Protein AF-A0A1N6GER0-F1 (afdb_monomer_lite)

Structure (mmCIF, N/CA/C/O backbone):
data_AF-A0A1N6GER0-F1
#
_entry.id   AF-A0A1N6GER0-F1
#
loop_
_atom_site.group_PDB
_atom_site.id
_atom_site.type_symbol
_atom_site.label_atom_id
_atom_site.label_alt_id
_atom_site.label_comp_id
_atom_site.label_asym_id
_atom_site.label_entity_id
_atom_site.label_seq_id
_atom_site.pdbx_PDB_ins_code
_atom_site.Cartn_x
_atom_site.Cartn_y
_atom_site.Cartn_z
_atom_site.occupancy
_atom_site.B_iso_or_equiv
_atom_site.auth_seq_id
_atom_site.auth_comp_id
_atom_site.auth_asym_id
_atom_site.auth_atom_id
_atom_site.pdbx_PDB_model_num
ATOM 1 N N . MET A 1 1 ? -43.554 -33.046 17.958 1.00 52.94 1 MET A N 1
ATOM 2 C CA . MET A 1 1 ? -42.338 -33.884 17.818 1.00 52.94 1 MET A CA 1
ATOM 3 C C . MET A 1 1 ? -41.349 -33.296 16.792 1.00 52.94 1 MET A C 1
ATOM 5 O O . MET A 1 1 ? -41.165 -33.899 15.748 1.00 52.94 1 MET A O 1
ATOM 9 N N . ARG A 1 2 ? -40.727 -32.123 17.027 1.00 55.50 2 ARG A N 1
ATOM 10 C CA . ARG A 1 2 ? -39.683 -31.540 16.134 1.00 55.50 2 ARG A CA 1
ATOM 11 C C . ARG A 1 2 ? -38.762 -30.543 16.873 1.00 55.50 2 ARG A C 1
ATOM 13 O O . ARG A 1 2 ? -38.693 -29.380 16.499 1.00 55.50 2 ARG A O 1
ATOM 20 N N . ARG A 1 3 ? -38.123 -30.946 17.981 1.00 54.16 3 ARG A N 1
ATOM 21 C CA . ARG A 1 3 ? -37.228 -30.055 18.767 1.00 54.16 3 ARG A CA 1
ATOM 22 C C . ARG A 1 3 ? -35.904 -30.691 19.234 1.00 54.16 3 ARG A C 1
ATOM 24 O O . ARG A 1 3 ? -35.213 -30.098 20.045 1.00 54.16 3 ARG A O 1
ATOM 31 N N . ALA A 1 4 ? -35.518 -31.857 18.713 1.00 55.19 4 ALA A N 1
ATOM 32 C CA . ALA A 1 4 ? -34.394 -32.633 19.259 1.00 55.19 4 ALA A CA 1
ATOM 33 C C . ALA A 1 4 ? -33.114 -32.679 18.391 1.00 55.19 4 ALA A C 1
ATOM 35 O O . ALA A 1 4 ? -32.229 -33.465 18.697 1.00 55.19 4 ALA A O 1
ATOM 36 N N . TRP A 1 5 ? -32.984 -31.881 17.320 1.00 51.31 5 TRP A N 1
ATOM 37 C CA . TRP A 1 5 ? -31.910 -32.089 16.324 1.00 51.31 5 TRP A CA 1
ATOM 38 C C . TRP A 1 5 ? -30.881 -30.959 16.160 1.00 51.31 5 TRP A C 1
ATOM 40 O O . TRP A 1 5 ? -30.015 -31.060 15.304 1.00 51.31 5 TRP A O 1
ATOM 50 N N . ILE A 1 6 ? -30.937 -29.888 16.961 1.00 54.12 6 ILE A N 1
ATOM 51 C CA . ILE A 1 6 ? -30.050 -28.716 16.769 1.00 54.12 6 ILE A CA 1
ATOM 52 C C . ILE A 1 6 ? -28.915 -28.648 17.812 1.00 54.12 6 ILE A C 1
ATOM 54 O O . ILE A 1 6 ? -27.926 -27.953 17.614 1.00 54.12 6 ILE A O 1
ATOM 58 N N . LEU A 1 7 ? -28.989 -29.419 18.902 1.00 53.81 7 LEU A N 1
ATOM 59 C CA . LEU A 1 7 ? -28.030 -29.316 20.013 1.00 53.81 7 LEU A CA 1
ATOM 60 C C . LEU A 1 7 ? -26.739 -30.139 19.846 1.00 53.81 7 LEU A C 1
ATOM 62 O O . LEU A 1 7 ? -25.803 -29.932 20.610 1.00 53.81 7 LEU A O 1
ATOM 66 N N . THR A 1 8 ? -26.630 -31.024 18.852 1.00 51.69 8 THR A N 1
ATOM 67 C CA . THR A 1 8 ? -25.435 -31.874 18.665 1.00 51.69 8 THR A CA 1
ATOM 68 C C . THR A 1 8 ? -24.390 -31.296 17.707 1.00 51.69 8 THR A C 1
ATOM 70 O O . THR A 1 8 ? -23.227 -31.681 17.784 1.00 51.69 8 THR A O 1
ATOM 73 N N . SER A 1 9 ? -24.739 -30.326 16.857 1.00 53.12 9 SER A N 1
ATOM 74 C CA . SER A 1 9 ? -23.787 -29.734 15.897 1.00 53.12 9 SER A CA 1
ATOM 75 C C . SER A 1 9 ? -22.961 -28.570 16.462 1.00 53.12 9 SER A C 1
ATOM 77 O O . SER A 1 9 ? -21.981 -28.168 15.843 1.00 53.12 9 SER A O 1
ATOM 79 N N . GLY A 1 10 ? -23.320 -28.034 17.634 1.00 48.16 10 GLY A N 1
ATOM 80 C CA . GLY A 1 10 ? -22.651 -26.869 18.231 1.00 48.16 10 GLY A CA 1
ATOM 81 C C . GLY A 1 10 ? -21.378 -27.175 19.029 1.00 48.16 10 GLY A C 1
ATOM 82 O O . GLY A 1 10 ? -20.551 -26.287 19.201 1.00 48.16 10 GLY A O 1
ATOM 83 N N . LEU A 1 11 ? -21.181 -28.412 19.501 1.00 50.59 11 LEU A N 1
ATOM 84 C CA . LEU A 1 11 ? -20.061 -28.733 20.402 1.00 50.59 11 LEU A CA 1
ATOM 85 C C . LEU A 1 11 ? -18.813 -29.288 19.688 1.00 50.59 11 LEU A C 1
ATOM 87 O O . LEU A 1 11 ? -17.747 -29.363 20.288 1.00 50.59 11 LEU A O 1
ATOM 91 N N . VAL A 1 12 ? -18.918 -29.663 18.408 1.00 53.91 12 VAL A N 1
ATOM 92 C CA . VAL A 1 12 ? -17.799 -30.266 17.653 1.00 53.91 12 VAL A CA 1
ATOM 93 C C . VAL A 1 12 ? -16.906 -29.210 16.986 1.00 53.91 12 VAL A C 1
ATOM 95 O O . VAL A 1 12 ? -15.750 -29.484 16.682 1.00 53.91 12 VAL A O 1
ATOM 98 N N . LEU A 1 13 ? -17.378 -27.970 16.823 1.00 49.16 13 LEU A N 1
ATOM 99 C CA . LEU A 1 13 ? -16.606 -26.923 16.141 1.00 49.16 13 LEU A CA 1
ATOM 100 C C . LEU A 1 13 ? -15.672 -26.124 17.076 1.00 49.16 13 LEU A C 1
ATOM 102 O O . LEU A 1 13 ? -14.788 -25.418 16.601 1.00 49.16 13 LEU A O 1
ATOM 106 N N . CYS A 1 14 ? -15.813 -26.258 18.401 1.00 48.25 14 CYS A N 1
ATOM 107 C CA . CYS A 1 14 ? -15.024 -25.491 19.377 1.00 48.25 14 CYS A CA 1
ATOM 108 C C . CYS A 1 14 ? -13.684 -26.124 19.803 1.00 48.25 14 CYS A C 1
ATOM 110 O O . CYS A 1 14 ? -12.950 -25.483 20.549 1.00 48.25 14 CYS A O 1
ATOM 112 N N . LEU A 1 15 ? -13.318 -27.328 19.344 1.00 52.28 15 LEU A N 1
ATOM 113 C CA . LEU A 1 15 ? -12.089 -28.014 19.797 1.00 52.28 15 LEU A CA 1
ATOM 114 C C . LEU A 1 15 ? -10.963 -28.115 18.750 1.00 52.28 15 LEU A C 1
ATOM 116 O O . LEU A 1 15 ? -9.912 -28.671 19.049 1.00 52.28 15 LEU A O 1
ATOM 120 N N . ALA A 1 16 ? -11.122 -27.538 17.554 1.00 53.84 16 ALA A N 1
ATOM 121 C CA . ALA A 1 16 ? -10.162 -27.688 16.449 1.00 53.84 16 ALA A CA 1
ATOM 122 C C . ALA A 1 16 ? -9.166 -26.518 16.253 1.00 53.84 16 ALA A C 1
ATOM 124 O O . ALA A 1 16 ? -8.506 -26.459 15.220 1.00 53.84 16 ALA A O 1
ATOM 125 N N . LEU A 1 17 ? -9.034 -25.576 17.199 1.00 54.06 17 LEU A N 1
ATOM 126 C CA . LEU A 1 17 ? -8.144 -24.403 17.039 1.00 54.06 17 LEU A CA 1
ATOM 127 C C . LEU A 1 17 ? -7.128 -24.193 18.174 1.00 54.06 17 LEU A C 1
ATOM 129 O O . LEU A 1 17 ? -6.480 -23.152 18.234 1.00 54.06 17 LEU A O 1
ATOM 133 N N . ALA A 1 18 ? -6.943 -25.174 19.058 1.00 54.44 18 ALA A N 1
ATOM 134 C CA . ALA A 1 18 ? -6.030 -25.059 20.194 1.00 54.44 18 ALA A CA 1
ATOM 135 C C . ALA A 1 18 ? -4.877 -26.071 20.129 1.00 54.44 18 ALA A C 1
ATOM 137 O O . ALA A 1 18 ? -4.760 -26.895 21.028 1.00 54.44 18 ALA A O 1
ATOM 138 N N . SER A 1 19 ? -4.042 -26.050 19.078 1.00 55.56 19 SER A N 1
ATOM 139 C CA . SER A 1 19 ? -2.646 -26.553 19.135 1.00 55.56 19 SER A CA 1
ATOM 140 C C . SER A 1 19 ? -1.900 -26.442 17.793 1.00 55.56 19 SER A C 1
ATOM 142 O O . SER A 1 19 ? -1.661 -27.427 17.110 1.00 55.56 19 SER A O 1
ATOM 144 N N . CYS A 1 20 ? -1.430 -25.238 17.453 1.00 54.28 20 CYS A N 1
ATOM 145 C CA . CYS A 1 20 ? -0.251 -25.076 16.591 1.00 54.28 20 CYS A CA 1
ATOM 146 C C . CYS A 1 20 ? 0.837 -24.341 17.385 1.00 54.28 20 CYS A C 1
ATOM 148 O O . CYS A 1 20 ? 1.115 -23.164 17.167 1.00 54.28 20 CYS A O 1
ATOM 150 N N . VAL A 1 21 ? 1.420 -25.048 18.357 1.00 55.06 21 VAL A N 1
ATOM 151 C CA . VAL A 1 21 ? 2.721 -24.704 18.943 1.00 55.06 21 VAL A CA 1
ATOM 152 C C . VAL A 1 21 ? 3.793 -25.141 17.945 1.00 55.06 21 VAL A C 1
ATOM 154 O O . VAL A 1 21 ? 3.896 -26.320 17.622 1.00 55.06 21 VAL A O 1
ATOM 157 N N . MET A 1 22 ? 4.570 -24.179 17.446 1.00 56.69 22 MET A N 1
ATOM 158 C CA . MET A 1 22 ? 5.784 -24.395 16.652 1.00 56.69 22 MET A CA 1
ATOM 159 C C . MET A 1 22 ? 6.900 -24.964 17.547 1.00 56.69 22 MET A C 1
ATOM 161 O O . MET A 1 22 ? 7.309 -24.268 18.482 1.00 56.69 22 MET A O 1
ATOM 165 N N . PRO A 1 23 ? 7.457 -26.161 17.283 1.00 52.59 23 PRO A N 1
ATOM 166 C CA . PRO A 1 23 ? 8.695 -26.582 17.913 1.00 52.59 23 PRO A CA 1
ATOM 167 C C . PRO A 1 23 ? 9.890 -26.050 17.122 1.00 52.59 23 PRO A C 1
ATOM 169 O O . PRO A 1 23 ? 10.126 -26.394 15.963 1.00 52.59 23 PRO A O 1
ATOM 172 N N . GLY A 1 24 ? 10.645 -25.191 17.802 1.00 46.12 24 GLY A N 1
ATOM 173 C CA . GLY A 1 24 ? 11.962 -24.750 17.393 1.00 46.12 24 GLY A CA 1
ATOM 174 C C . GLY A 1 24 ? 12.969 -25.897 17.342 1.00 46.12 24 GLY A C 1
ATOM 175 O O . GLY A 1 24 ? 12.968 -26.827 18.146 1.00 46.12 24 GLY A O 1
ATOM 176 N N . ASN A 1 25 ? 13.866 -25.758 16.377 1.00 58.59 25 ASN A N 1
ATOM 177 C CA . ASN A 1 25 ? 15.064 -26.544 16.173 1.00 58.59 25 ASN A CA 1
ATOM 178 C C . ASN A 1 25 ? 16.022 -26.394 17.374 1.00 58.59 25 ASN A C 1
ATOM 180 O O . ASN A 1 25 ? 16.585 -25.318 17.585 1.00 58.59 25 ASN A O 1
ATOM 184 N N . LYS A 1 26 ? 16.233 -27.463 18.150 1.00 43.78 26 LYS A N 1
ATOM 185 C CA . LYS A 1 26 ? 17.410 -27.611 19.020 1.00 43.78 26 LYS A CA 1
ATOM 186 C C . LYS A 1 26 ? 17.918 -29.047 18.982 1.00 43.78 26 LYS A C 1
ATOM 188 O O . LYS A 1 26 ? 17.415 -29.930 19.667 1.00 43.78 26 LYS A O 1
ATOM 193 N N . ALA A 1 27 ? 18.978 -29.249 18.212 1.00 47.72 27 ALA A N 1
ATOM 194 C CA . ALA A 1 27 ? 19.880 -30.369 18.397 1.00 47.72 27 ALA A CA 1
ATOM 195 C C . ALA A 1 27 ? 20.785 -30.100 19.612 1.00 47.72 27 ALA A C 1
ATOM 197 O O . ALA A 1 27 ? 21.522 -29.114 19.603 1.00 47.72 27 ALA A O 1
ATOM 198 N N . ARG A 1 28 ? 20.751 -30.973 20.630 1.00 42.16 28 ARG A N 1
ATOM 199 C CA . ARG A 1 28 ? 21.906 -31.726 21.185 1.00 42.16 28 ARG A CA 1
ATOM 200 C C . ARG A 1 28 ? 21.600 -32.347 22.563 1.00 42.16 28 ARG A C 1
ATOM 202 O O . ARG A 1 28 ? 20.666 -31.913 23.229 1.00 42.16 28 ARG A O 1
ATOM 209 N N . PRO A 1 29 ? 22.339 -33.413 22.933 1.00 55.75 29 PRO A N 1
ATOM 210 C CA . PRO A 1 29 ? 21.830 -34.517 23.736 1.00 55.75 29 PRO A CA 1
ATOM 211 C C . PRO A 1 29 ? 22.250 -34.436 25.204 1.00 55.75 29 PRO A C 1
ATOM 213 O O . PRO A 1 29 ? 23.225 -33.770 25.545 1.00 55.75 29 PRO A O 1
ATOM 216 N N . GLY A 1 30 ? 21.593 -35.253 26.025 1.00 44.78 30 GLY A N 1
ATOM 217 C CA . GLY A 1 30 ? 22.224 -35.832 27.205 1.00 44.78 30 GLY A CA 1
ATOM 218 C C . GLY A 1 30 ? 21.377 -35.754 28.459 1.00 44.78 30 GLY A C 1
ATOM 219 O O . GLY A 1 30 ? 21.430 -34.764 29.176 1.00 44.78 30 GLY A O 1
ATOM 220 N N . SER A 1 31 ? 20.640 -36.824 28.740 1.00 40.81 31 SER A N 1
ATOM 221 C CA . SER A 1 31 ? 20.523 -37.461 30.062 1.00 40.81 31 SER A CA 1
ATOM 222 C C . SER A 1 31 ? 19.492 -38.572 29.925 1.00 40.81 31 SER A C 1
ATOM 224 O O . SER A 1 31 ? 18.362 -38.345 29.504 1.00 40.81 31 SER A O 1
ATOM 226 N N . GLY A 1 32 ? 19.941 -39.803 30.154 1.00 53.34 32 GLY A N 1
ATOM 227 C CA . GLY A 1 32 ? 19.074 -40.964 30.121 1.00 53.34 32 GLY A CA 1
ATOM 228 C C . GLY A 1 32 ? 18.099 -40.934 31.285 1.00 53.34 32 GLY A C 1
ATOM 229 O O . GLY A 1 32 ? 18.483 -40.604 32.399 1.00 53.34 32 GLY A O 1
ATOM 230 N N . GLU A 1 33 ? 16.872 -41.358 31.021 1.00 41.91 33 GLU A N 1
ATOM 231 C CA . GLU A 1 33 ? 16.061 -42.005 32.035 1.00 41.91 33 GLU A CA 1
ATOM 232 C C . GLU A 1 33 ? 15.166 -43.025 31.336 1.00 41.91 33 GLU A C 1
ATOM 234 O O . GLU A 1 33 ? 14.343 -42.719 30.474 1.00 41.91 33 GLU A O 1
ATOM 239 N N . THR A 1 34 ? 15.435 -44.286 31.640 1.00 53.66 34 THR A N 1
ATOM 240 C CA . THR A 1 34 ? 14.610 -45.429 31.287 1.00 53.66 34 THR A CA 1
ATOM 241 C C . THR A 1 34 ? 13.362 -45.410 32.151 1.00 53.66 34 THR A C 1
ATOM 243 O O . THR A 1 34 ? 13.516 -45.562 33.356 1.00 53.66 34 THR A O 1
ATOM 246 N N . VAL A 1 35 ? 12.161 -45.360 31.572 1.00 43.62 35 VAL A N 1
ATOM 247 C CA . VAL A 1 35 ? 11.055 -46.209 32.042 1.00 43.62 35 VAL A CA 1
ATOM 248 C C . VAL A 1 35 ? 9.871 -46.257 31.076 1.00 43.62 35 VAL A C 1
ATOM 250 O O . VAL A 1 35 ? 9.370 -45.244 30.608 1.00 43.62 35 VAL A O 1
ATOM 253 N N . ALA A 1 36 ? 9.404 -47.496 30.930 1.00 41.03 36 ALA A N 1
ATOM 254 C CA . ALA A 1 36 ? 8.014 -47.913 30.813 1.00 41.03 36 ALA A CA 1
ATOM 255 C C . ALA A 1 36 ? 7.265 -47.630 29.502 1.00 41.03 36 ALA A C 1
ATOM 257 O O . ALA A 1 36 ? 6.630 -46.603 29.286 1.00 41.03 36 ALA A O 1
ATOM 258 N N . ALA A 1 37 ? 7.274 -48.688 28.690 1.00 51.03 37 ALA A N 1
ATOM 259 C CA . ALA A 1 37 ? 6.164 -49.163 27.882 1.00 51.03 37 ALA A CA 1
ATOM 260 C C . ALA A 1 37 ? 4.775 -48.717 28.379 1.00 51.03 37 ALA A C 1
ATOM 262 O O . ALA A 1 37 ? 4.391 -48.982 29.518 1.00 51.03 37 ALA A O 1
ATOM 263 N N . ALA A 1 38 ? 4.001 -48.139 27.465 1.00 46.50 38 ALA A N 1
ATOM 264 C CA . ALA A 1 38 ? 2.549 -48.133 27.525 1.00 46.50 38 ALA A CA 1
ATOM 265 C C . ALA A 1 38 ? 2.022 -48.497 26.136 1.00 46.50 38 ALA A C 1
ATOM 267 O O . ALA A 1 38 ? 2.528 -48.041 25.109 1.00 46.50 38 ALA A O 1
ATOM 268 N N . GLU A 1 39 ? 1.074 -49.418 26.146 1.00 44.59 39 GLU A N 1
ATOM 269 C CA . GLU A 1 39 ? 0.672 -50.260 25.036 1.00 44.59 39 GLU A CA 1
ATOM 270 C C . GLU A 1 39 ? -0.138 -49.513 23.970 1.00 44.59 39 GLU A C 1
ATOM 272 O O . GLU A 1 39 ? -0.879 -48.570 24.247 1.00 44.59 39 GLU A O 1
ATOM 277 N N . ALA A 1 40 ? 0.011 -49.966 22.726 1.00 48.62 40 ALA A N 1
ATOM 278 C CA . ALA A 1 40 ? -0.709 -49.454 21.574 1.00 48.62 40 ALA A CA 1
ATOM 279 C C . ALA A 1 40 ? -2.188 -49.869 21.629 1.00 48.62 40 ALA A C 1
ATOM 281 O O . ALA A 1 40 ? -2.521 -51.050 21.538 1.00 48.62 40 ALA A O 1
ATOM 282 N N . GLY A 1 41 ? -3.076 -48.879 21.737 1.00 45.53 41 GLY A N 1
ATOM 283 C CA . GLY A 1 41 ? -4.515 -49.057 21.571 1.00 45.53 41 GLY A CA 1
ATOM 284 C C . GLY A 1 41 ? -4.911 -49.222 20.091 1.00 45.53 41 GLY A C 1
ATOM 285 O O . GLY A 1 41 ? -4.310 -48.590 19.217 1.00 45.53 41 GLY A O 1
ATOM 286 N N . PRO A 1 42 ? -5.920 -50.054 19.781 1.00 56.97 42 PRO A N 1
ATOM 287 C CA . PRO A 1 42 ? -6.350 -50.343 18.419 1.00 56.97 42 PRO A CA 1
ATOM 288 C C . PRO A 1 42 ? -7.291 -49.245 17.910 1.00 56.97 42 PRO A C 1
ATOM 290 O O . PRO A 1 42 ? -8.391 -49.077 18.430 1.00 56.97 42 PRO A O 1
ATOM 293 N N . GLY A 1 43 ? -6.887 -48.509 16.872 1.00 58.97 43 GLY A N 1
ATOM 294 C CA . GLY A 1 43 ? -7.817 -47.585 16.216 1.00 58.97 43 GLY A CA 1
ATOM 295 C C . GLY A 1 43 ? -7.241 -46.454 15.377 1.00 58.97 43 GLY A C 1
ATOM 296 O O . GLY A 1 43 ? -8.023 -45.629 14.927 1.00 58.97 43 GLY A O 1
ATOM 297 N N . ASP A 1 44 ? -5.931 -46.386 15.141 1.00 46.22 44 ASP A N 1
ATOM 298 C CA . ASP A 1 44 ? -5.362 -45.310 14.325 1.00 46.22 44 ASP A CA 1
ATOM 299 C C . ASP A 1 44 ? -5.611 -45.552 12.819 1.00 46.22 44 ASP A C 1
ATOM 301 O O . ASP A 1 44 ? -5.075 -46.521 12.257 1.00 46.22 44 ASP A O 1
ATOM 305 N N . PRO A 1 45 ? -6.394 -44.706 12.117 1.00 54.81 45 PRO A N 1
ATOM 306 C CA . PRO A 1 45 ? -6.470 -44.741 10.667 1.00 54.81 45 PRO A CA 1
ATOM 307 C C . PRO A 1 45 ? -5.166 -44.167 10.111 1.00 54.81 45 PRO A C 1
ATOM 309 O O . PRO A 1 45 ? -5.076 -42.984 9.782 1.00 54.81 45 PRO A O 1
ATOM 312 N N . ARG A 1 46 ? -4.133 -45.011 9.986 1.00 53.53 46 ARG A N 1
ATOM 313 C CA . ARG A 1 46 ? -2.922 -44.643 9.243 1.00 53.53 46 ARG A CA 1
ATOM 314 C C . ARG A 1 46 ? -3.338 -44.126 7.859 1.00 53.53 46 ARG A C 1
ATOM 316 O O . ARG A 1 46 ? -3.979 -44.876 7.113 1.00 53.53 46 ARG A O 1
ATOM 323 N N . PRO A 1 47 ? -2.973 -42.892 7.472 1.00 56.41 47 PRO A N 1
ATOM 324 C CA . PRO A 1 47 ? -3.171 -42.443 6.107 1.00 56.41 47 PRO A CA 1
ATOM 325 C C . PRO A 1 47 ? -2.378 -43.367 5.180 1.00 56.41 47 PRO A C 1
ATOM 327 O O . PRO A 1 47 ? -1.178 -43.584 5.365 1.00 56.41 47 PRO A O 1
ATOM 330 N N . LYS A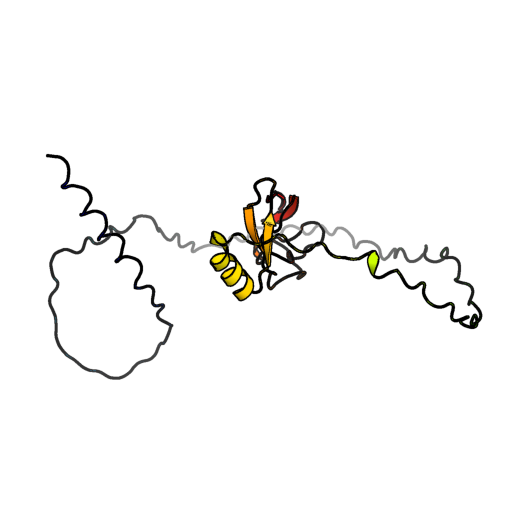 1 48 ? -3.068 -43.954 4.196 1.00 52.22 48 LYS A N 1
ATOM 331 C CA . LYS A 1 48 ? -2.430 -44.722 3.125 1.00 52.22 48 LYS A CA 1
ATOM 332 C C . LYS A 1 48 ? -1.373 -43.834 2.472 1.00 52.22 48 LYS A C 1
ATOM 334 O O . LYS A 1 48 ? -1.687 -42.738 2.010 1.00 52.22 48 LYS A O 1
ATOM 339 N N . ALA A 1 49 ? -0.133 -44.316 2.447 1.00 48.22 49 ALA A N 1
ATOM 340 C CA . ALA A 1 49 ? 0.950 -43.691 1.709 1.00 48.22 49 ALA A CA 1
ATOM 341 C C . ALA A 1 49 ? 0.505 -43.462 0.256 1.00 48.22 49 ALA A C 1
ATOM 343 O O . ALA A 1 49 ? 0.026 -44.384 -0.406 1.00 48.22 49 ALA A O 1
ATOM 344 N N . ARG A 1 50 ? 0.634 -42.221 -0.224 1.00 46.59 50 ARG A N 1
ATOM 345 C CA . ARG A 1 50 ? 0.476 -41.896 -1.643 1.00 46.59 50 ARG A CA 1
ATOM 346 C C . ARG A 1 50 ? 1.580 -42.617 -2.433 1.00 46.59 50 ARG A C 1
ATOM 348 O O . ARG A 1 50 ? 2.750 -42.390 -2.129 1.00 46.59 50 ARG A O 1
ATOM 355 N N . PRO A 1 51 ? 1.248 -43.438 -3.442 1.00 47.56 51 PRO A N 1
ATOM 356 C CA . PRO A 1 51 ? 2.220 -43.874 -4.432 1.00 47.56 51 PRO A CA 1
ATOM 357 C C . PRO A 1 51 ? 2.460 -42.725 -5.421 1.00 47.56 51 PRO A C 1
ATOM 359 O O . PRO A 1 51 ? 1.498 -42.125 -5.900 1.00 47.56 51 PRO A O 1
ATOM 362 N N . GLY A 1 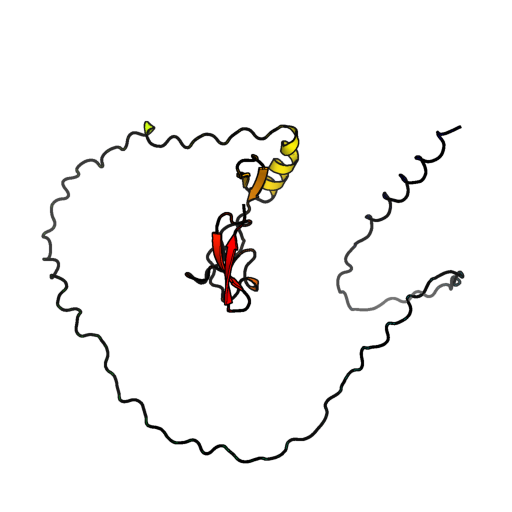52 ? 3.726 -42.404 -5.708 1.00 49.44 52 GLY A N 1
ATOM 363 C CA . GLY A 1 52 ? 4.069 -41.490 -6.808 1.00 49.44 52 GLY A CA 1
ATOM 364 C C . GLY A 1 52 ? 5.125 -40.412 -6.546 1.00 49.44 52 GLY A C 1
ATOM 365 O O . GLY A 1 52 ? 5.068 -39.370 -7.187 1.00 49.44 52 GLY A O 1
ATOM 366 N N . SER A 1 53 ? 6.095 -40.631 -5.654 1.00 47.91 53 SER A N 1
ATOM 367 C CA . SER A 1 53 ? 7.388 -39.930 -5.741 1.00 47.91 53 SER A CA 1
ATOM 368 C C . SER A 1 53 ? 8.457 -40.933 -6.143 1.00 47.91 53 SER A C 1
ATOM 370 O O . SER A 1 53 ? 9.243 -41.397 -5.322 1.00 47.91 53 SER A O 1
ATOM 372 N N . GLU A 1 54 ? 8.453 -41.293 -7.423 1.00 44.56 54 GLU A N 1
ATOM 373 C CA . GLU A 1 54 ? 9.628 -41.893 -8.037 1.00 44.56 54 GLU A CA 1
ATOM 374 C C . GLU A 1 54 ? 10.652 -40.785 -8.267 1.00 44.56 54 GLU A C 1
ATOM 376 O O . GLU A 1 54 ? 10.490 -39.880 -9.084 1.00 44.56 54 GLU A O 1
ATOM 381 N N . ALA A 1 55 ? 11.698 -40.861 -7.453 1.00 47.12 55 ALA A N 1
ATOM 382 C CA . ALA A 1 55 ? 12.967 -40.221 -7.686 1.00 47.12 55 ALA A CA 1
ATOM 383 C C . ALA A 1 55 ? 13.554 -40.753 -9.000 1.00 47.12 55 ALA A C 1
ATOM 385 O O . ALA A 1 55 ? 13.955 -41.912 -9.081 1.00 47.12 55 ALA A O 1
ATOM 386 N N . ALA A 1 56 ? 13.650 -39.900 -10.016 1.00 44.25 56 ALA A N 1
ATOM 387 C CA . ALA A 1 56 ? 14.550 -40.142 -11.132 1.00 44.25 56 ALA A CA 1
ATOM 388 C C . ALA A 1 56 ? 15.926 -39.579 -10.760 1.00 44.25 56 ALA A C 1
ATOM 390 O O . ALA A 1 56 ? 16.220 -38.397 -10.938 1.00 44.25 56 ALA A O 1
ATOM 391 N N . ALA A 1 57 ? 16.764 -40.455 -10.207 1.00 47.66 57 ALA A N 1
ATOM 392 C CA . ALA A 1 57 ? 18.204 -40.288 -10.236 1.00 47.66 57 ALA A CA 1
ATOM 393 C C . ALA A 1 57 ? 18.658 -40.293 -11.705 1.00 47.66 57 ALA A C 1
ATOM 395 O O . ALA A 1 57 ? 18.547 -41.303 -12.394 1.00 47.66 57 ALA A O 1
ATOM 396 N N . SER A 1 58 ? 19.156 -39.156 -12.184 1.00 43.19 58 SER A N 1
ATOM 397 C CA . SER A 1 58 ? 19.838 -39.040 -13.473 1.00 43.19 58 SER A CA 1
ATOM 398 C C . SER A 1 58 ? 21.343 -38.999 -13.224 1.00 43.19 58 SER A C 1
ATOM 400 O O . SER A 1 58 ? 21.961 -37.935 -13.167 1.00 43.19 58 SER A O 1
ATOM 402 N N . THR A 1 59 ? 21.932 -40.176 -13.053 1.00 48.94 59 THR A N 1
ATOM 403 C CA . THR A 1 59 ? 23.362 -40.415 -13.246 1.00 48.94 59 THR A CA 1
ATOM 404 C C . THR A 1 59 ? 23.617 -40.671 -14.728 1.00 48.94 59 THR A C 1
ATOM 406 O O . THR A 1 59 ? 23.042 -41.593 -15.297 1.00 48.94 59 THR A O 1
ATOM 409 N N . GLY A 1 60 ? 24.559 -39.934 -15.318 1.00 44.88 60 GLY A N 1
ATOM 410 C CA . GLY A 1 60 ? 25.369 -40.470 -16.410 1.00 44.88 60 GLY A CA 1
ATOM 411 C C . GLY A 1 60 ? 25.482 -39.630 -17.681 1.00 44.88 60 GLY A C 1
ATOM 412 O O . GLY A 1 60 ? 24.501 -39.344 -18.352 1.00 44.88 60 GLY A O 1
ATOM 413 N N . ALA A 1 61 ? 26.750 -39.428 -18.046 1.00 42.16 61 ALA A N 1
ATOM 414 C CA . ALA A 1 61 ? 27.281 -39.355 -19.405 1.00 42.16 61 ALA A CA 1
ATOM 415 C C . ALA A 1 61 ? 27.252 -38.002 -20.134 1.00 42.16 61 ALA A C 1
ATOM 417 O O . ALA A 1 61 ? 26.330 -37.645 -20.857 1.00 42.16 61 ALA A O 1
ATOM 418 N N . THR A 1 62 ? 28.401 -37.334 -20.038 1.00 46.44 62 THR A N 1
ATOM 419 C CA . THR A 1 62 ? 29.003 -36.469 -21.054 1.00 46.44 62 THR A CA 1
ATOM 420 C C . THR A 1 62 ? 29.158 -37.202 -22.397 1.00 46.44 62 THR A C 1
ATOM 422 O O . THR A 1 62 ? 29.867 -38.210 -22.446 1.00 46.44 62 THR A O 1
ATOM 425 N N . PRO A 1 63 ? 28.640 -36.660 -23.511 1.00 56.06 63 PRO A N 1
ATOM 426 C CA . PRO A 1 63 ? 29.260 -36.836 -24.814 1.00 56.06 63 PRO A CA 1
ATOM 427 C C . PRO A 1 63 ? 30.052 -35.579 -25.187 1.00 56.06 63 PRO A C 1
ATOM 429 O O . PRO A 1 63 ? 29.529 -34.468 -25.257 1.00 56.06 63 PRO A O 1
ATOM 432 N N . ALA A 1 64 ? 31.342 -35.777 -25.451 1.00 53.34 64 ALA A N 1
ATOM 433 C CA . ALA A 1 64 ? 32.160 -34.832 -26.190 1.00 53.34 64 ALA A CA 1
ATOM 434 C C . ALA A 1 64 ? 31.541 -34.634 -27.586 1.00 53.34 64 ALA A C 1
ATOM 436 O O . ALA A 1 64 ? 31.511 -35.558 -28.398 1.00 53.34 64 ALA A O 1
ATOM 437 N N . GLY A 1 65 ? 31.031 -33.433 -27.854 1.00 46.09 65 GLY A N 1
ATOM 438 C CA . GLY A 1 65 ? 30.388 -33.080 -29.115 1.00 46.09 65 GLY A CA 1
ATOM 439 C C . GLY A 1 65 ? 30.703 -31.639 -29.495 1.00 46.09 65 GLY A C 1
ATOM 440 O O . GLY A 1 65 ? 30.135 -30.720 -28.927 1.00 46.09 65 GLY A O 1
ATOM 441 N N . LYS A 1 66 ? 31.650 -31.496 -30.429 1.00 45.88 66 LYS A N 1
ATOM 442 C CA . LYS A 1 66 ? 31.978 -30.341 -31.286 1.00 45.88 66 LYS A CA 1
ATOM 443 C C . LYS A 1 66 ? 31.624 -28.938 -30.767 1.00 45.88 66 LYS A C 1
ATOM 445 O O . LYS A 1 66 ? 30.477 -28.507 -30.789 1.00 45.88 66 LYS A O 1
ATOM 450 N N . ALA A 1 67 ? 32.687 -28.194 -30.463 1.00 50.25 67 ALA A N 1
ATOM 451 C CA . ALA A 1 67 ? 32.685 -26.746 -30.331 1.00 50.25 67 ALA A CA 1
ATOM 452 C C . ALA A 1 67 ? 31.911 -26.071 -31.483 1.00 50.25 67 ALA A C 1
ATOM 454 O O . ALA A 1 67 ? 32.220 -26.346 -32.649 1.00 50.25 67 ALA A O 1
ATOM 455 N N . PRO A 1 68 ? 30.962 -25.162 -31.202 1.00 54.09 68 PRO A N 1
ATOM 456 C CA . PRO A 1 68 ? 30.574 -24.178 -32.191 1.00 54.09 68 PRO A CA 1
ATOM 457 C C . PRO A 1 68 ? 31.779 -23.265 -32.419 1.00 54.09 68 PRO A C 1
ATOM 459 O O . PRO A 1 68 ? 32.262 -22.587 -31.510 1.00 54.09 68 PRO A O 1
ATOM 462 N N . THR A 1 69 ? 32.294 -23.302 -33.645 1.00 50.03 69 THR A N 1
ATOM 463 C CA . THR A 1 69 ? 33.183 -22.291 -34.206 1.00 50.03 69 THR A CA 1
ATOM 464 C C . THR A 1 69 ? 32.596 -20.922 -33.890 1.00 50.03 69 THR A C 1
ATOM 466 O O . THR A 1 69 ? 31.542 -20.556 -34.406 1.00 50.03 69 THR A O 1
ATOM 469 N N . GLN A 1 70 ? 33.265 -20.187 -33.004 1.00 53.22 70 GLN A N 1
ATOM 470 C CA . GLN A 1 70 ? 32.985 -18.781 -32.778 1.00 53.22 70 GLN A CA 1
ATOM 471 C C . GLN A 1 70 ? 33.282 -18.070 -34.097 1.00 53.22 70 GLN A C 1
ATOM 473 O O . GLN A 1 70 ? 34.438 -17.948 -34.503 1.00 53.22 70 GLN A O 1
ATOM 478 N N . ALA A 1 71 ? 32.226 -17.673 -34.802 1.00 50.41 71 ALA A N 1
ATOM 479 C CA . ALA A 1 71 ? 32.341 -16.688 -35.854 1.00 50.41 71 ALA A CA 1
ATOM 480 C C . ALA A 1 71 ? 32.829 -15.403 -35.183 1.00 50.41 71 ALA A C 1
ATOM 482 O O . ALA A 1 71 ? 32.095 -14.756 -34.436 1.00 50.41 71 ALA A O 1
ATOM 483 N N . ALA A 1 72 ? 34.103 -15.099 -35.408 1.00 57.19 72 ALA A N 1
ATOM 484 C CA . ALA A 1 72 ? 34.678 -13.792 -35.184 1.00 57.19 72 ALA A CA 1
ATOM 485 C C . ALA A 1 72 ? 33.905 -12.790 -36.051 1.00 57.19 72 ALA A C 1
ATOM 487 O O . ALA A 1 72 ? 34.170 -12.646 -37.241 1.00 57.19 72 ALA A O 1
ATOM 488 N N . LEU A 1 73 ? 32.909 -12.152 -35.447 1.00 52.00 73 LEU A N 1
ATOM 489 C CA . LEU A 1 73 ? 32.285 -10.938 -35.941 1.00 52.00 73 LEU A CA 1
ATOM 490 C C . LEU A 1 73 ? 32.806 -9.815 -35.052 1.00 52.00 73 LEU A C 1
ATOM 492 O O . LEU A 1 73 ? 32.399 -9.672 -33.905 1.00 52.00 73 LEU A O 1
ATOM 496 N N . GLU A 1 74 ? 33.829 -9.173 -35.606 1.00 57.47 74 GLU A N 1
ATOM 497 C CA . GLU A 1 74 ? 34.187 -7.757 -35.535 1.00 57.47 74 GLU A CA 1
ATOM 498 C C . GLU A 1 74 ? 34.030 -7.020 -34.187 1.00 57.47 74 GLU A C 1
ATOM 500 O O . GLU A 1 74 ? 32.938 -6.952 -33.623 1.00 57.47 74 GLU A O 1
ATOM 505 N N . PRO A 1 75 ? 35.097 -6.363 -33.684 1.00 64.56 75 PRO A N 1
ATOM 506 C CA . PRO A 1 75 ? 34.933 -5.397 -32.605 1.00 64.56 75 PRO A CA 1
ATOM 507 C C . PRO A 1 75 ? 33.981 -4.286 -33.083 1.00 64.56 75 PRO A C 1
ATOM 509 O O . PRO A 1 75 ? 34.228 -3.719 -34.153 1.00 64.56 75 PRO A O 1
ATOM 512 N N . PRO A 1 76 ? 32.914 -3.932 -32.337 1.00 61.66 76 PRO A N 1
ATOM 513 C CA . PRO A 1 76 ? 32.191 -2.712 -32.640 1.00 61.66 76 PRO A CA 1
ATOM 514 C C . PRO A 1 76 ? 33.184 -1.558 -32.533 1.00 61.66 76 PRO A C 1
ATOM 516 O O . PRO A 1 76 ? 33.918 -1.425 -31.550 1.00 61.66 76 PRO A O 1
ATOM 519 N N . ALA A 1 77 ? 33.235 -0.780 -33.609 1.00 51.53 77 ALA A N 1
ATOM 520 C CA . ALA A 1 77 ? 34.044 0.410 -33.729 1.00 51.53 77 ALA A CA 1
ATOM 521 C C . ALA A 1 77 ? 33.922 1.284 -32.475 1.00 51.53 77 ALA A C 1
ATOM 523 O O . ALA A 1 77 ? 32.858 1.418 -31.868 1.00 51.53 77 ALA A O 1
ATOM 524 N N . ALA A 1 78 ? 35.056 1.870 -32.109 1.00 54.47 78 ALA A N 1
ATOM 525 C CA . ALA A 1 78 ? 35.166 2.855 -31.059 1.00 54.47 78 ALA A CA 1
ATOM 526 C C . ALA A 1 78 ? 34.082 3.941 -31.177 1.00 54.47 78 ALA A C 1
ATOM 528 O O . ALA A 1 78 ? 33.859 4.498 -32.248 1.00 54.47 78 ALA A O 1
ATOM 529 N N . ALA A 1 79 ? 33.464 4.223 -30.031 1.00 53.56 79 ALA A N 1
ATOM 530 C CA . ALA A 1 79 ? 33.022 5.533 -29.572 1.00 53.56 79 ALA A CA 1
ATOM 531 C C . ALA A 1 79 ? 32.465 6.507 -30.629 1.00 53.56 79 ALA A C 1
ATOM 533 O O . ALA A 1 79 ? 33.198 7.268 -31.256 1.00 53.56 79 ALA A O 1
ATOM 534 N N . MET A 1 80 ? 31.138 6.617 -30.666 1.00 51.78 80 MET A N 1
ATOM 535 C CA . MET A 1 80 ? 30.506 7.931 -30.768 1.00 51.78 80 MET A CA 1
ATOM 536 C C . MET A 1 80 ? 29.774 8.181 -29.454 1.00 51.78 80 MET A C 1
ATOM 538 O O . MET A 1 80 ? 28.690 7.651 -29.221 1.00 51.78 80 MET A O 1
ATOM 542 N N . THR A 1 81 ? 30.410 8.934 -28.563 1.00 54.09 81 THR A N 1
ATOM 543 C CA . THR A 1 81 ? 29.719 9.611 -27.468 1.00 54.09 81 THR A CA 1
ATOM 544 C C . THR A 1 81 ? 28.800 10.674 -28.084 1.00 54.09 81 THR A C 1
ATOM 546 O O . THR A 1 81 ? 29.273 11.506 -28.862 1.00 54.09 81 THR A O 1
ATOM 549 N N . PRO A 1 82 ? 27.490 10.686 -27.794 1.00 54.72 82 PRO A N 1
ATOM 550 C CA . PRO A 1 82 ? 26.646 11.838 -28.076 1.00 54.72 82 PRO A CA 1
ATOM 551 C C . PRO A 1 82 ? 26.905 12.912 -27.007 1.00 54.72 82 PRO A C 1
ATOM 553 O O . PRO A 1 82 ? 26.059 13.177 -26.166 1.00 54.72 82 PRO A O 1
ATOM 556 N N . ASP A 1 83 ? 28.101 13.505 -27.043 1.00 55.28 83 ASP A N 1
ATOM 557 C CA . ASP A 1 83 ? 28.542 14.614 -26.174 1.00 55.28 83 ASP A CA 1
ATOM 558 C C . ASP A 1 83 ? 28.643 15.947 -26.947 1.00 55.28 83 ASP A C 1
ATOM 560 O O . ASP A 1 83 ? 29.305 16.885 -26.523 1.00 55.28 83 ASP A O 1
ATOM 564 N N . ALA A 1 84 ? 28.001 16.063 -28.114 1.00 56.19 84 ALA A N 1
ATOM 565 C CA . ALA A 1 84 ? 28.132 17.240 -28.984 1.00 56.19 84 ALA A CA 1
ATOM 566 C C . ALA A 1 84 ? 26.787 17.864 -29.386 1.00 56.19 84 ALA A C 1
ATOM 568 O O . ALA A 1 84 ? 26.592 18.234 -30.542 1.00 56.19 84 ALA A O 1
ATOM 569 N N . GLN A 1 85 ? 25.847 17.965 -28.443 1.00 56.28 85 GLN A N 1
ATOM 570 C CA . GLN A 1 85 ? 24.650 18.816 -28.563 1.00 56.28 85 GLN A CA 1
ATOM 571 C C . GLN A 1 85 ? 24.320 19.561 -27.253 1.00 56.28 85 GLN A C 1
ATOM 573 O O . GLN A 1 85 ? 23.213 20.065 -27.091 1.00 56.28 85 GLN A O 1
ATOM 578 N N . ASP A 1 86 ? 25.305 19.691 -26.358 1.00 52.09 86 ASP A N 1
ATOM 579 C CA . ASP A 1 86 ? 25.221 20.464 -25.107 1.00 52.09 86 ASP A CA 1
ATOM 580 C C . ASP A 1 86 ? 25.596 21.955 -25.294 1.00 52.09 86 ASP A C 1
ATOM 582 O O . ASP A 1 86 ? 25.750 22.693 -24.333 1.00 52.09 86 ASP A O 1
ATOM 586 N N . ASP A 1 87 ? 25.726 22.434 -26.538 1.00 55.03 87 ASP A N 1
ATOM 587 C CA . ASP A 1 87 ? 26.185 23.805 -26.848 1.00 55.03 87 ASP A CA 1
ATOM 588 C C . ASP A 1 87 ? 25.063 24.752 -27.325 1.00 55.03 87 ASP A C 1
ATOM 590 O O . ASP A 1 87 ? 25.313 25.828 -27.862 1.00 55.03 87 ASP A O 1
ATOM 594 N N . LEU A 1 88 ? 23.794 24.363 -27.148 1.00 55.72 88 LEU A N 1
ATOM 595 C CA . LEU A 1 88 ? 22.633 25.231 -27.417 1.00 55.72 88 LEU A CA 1
ATOM 596 C C . LEU A 1 88 ? 21.728 25.426 -26.200 1.00 55.72 88 LEU A C 1
ATOM 598 O O . LEU A 1 88 ? 20.604 25.915 -26.336 1.00 55.72 88 LEU A O 1
ATOM 602 N N . LEU A 1 89 ? 22.205 25.094 -25.000 1.00 60.16 89 LEU A N 1
ATOM 603 C CA . LEU A 1 89 ? 21.636 25.720 -23.818 1.00 60.16 89 LEU A CA 1
ATOM 604 C C . LEU A 1 89 ? 22.102 27.182 -23.841 1.00 60.16 89 LEU A C 1
ATOM 606 O O . LEU A 1 89 ? 23.309 27.423 -23.902 1.00 60.16 89 LEU A O 1
ATOM 610 N N . PRO A 1 90 ? 21.186 28.169 -23.843 1.00 62.38 90 PRO A N 1
ATOM 611 C CA . PRO A 1 90 ? 21.572 29.558 -23.676 1.00 62.38 90 PRO A CA 1
ATOM 612 C C . PRO A 1 90 ? 22.428 29.615 -22.420 1.00 62.38 90 PRO A C 1
ATOM 614 O O . PRO A 1 90 ? 21.958 29.201 -21.357 1.00 62.38 90 PRO A O 1
ATOM 617 N N . GLN A 1 91 ? 23.677 30.071 -22.555 1.00 58.78 91 GLN A N 1
ATOM 618 C CA . GLN A 1 91 ? 24.496 30.423 -21.407 1.00 58.78 91 GLN A CA 1
ATOM 619 C C . GLN A 1 91 ? 23.597 31.270 -20.521 1.00 58.78 91 GLN A C 1
ATOM 621 O O . GLN A 1 91 ? 23.135 32.338 -20.937 1.00 58.78 91 GLN A O 1
ATOM 626 N N . ALA A 1 92 ? 23.258 30.723 -19.355 1.00 56.75 92 ALA A N 1
ATOM 627 C CA . ALA A 1 92 ? 22.668 31.487 -18.288 1.00 56.75 92 ALA A CA 1
ATOM 628 C C . ALA A 1 92 ? 23.689 32.585 -18.034 1.00 56.75 92 ALA A C 1
ATOM 630 O O . ALA A 1 92 ? 24.726 32.335 -17.423 1.00 56.75 92 ALA A O 1
ATOM 631 N N . ALA A 1 93 ? 23.435 33.749 -18.639 1.00 58.09 93 ALA A N 1
ATOM 632 C CA . ALA A 1 93 ? 24.170 34.960 -18.388 1.00 58.09 93 ALA A C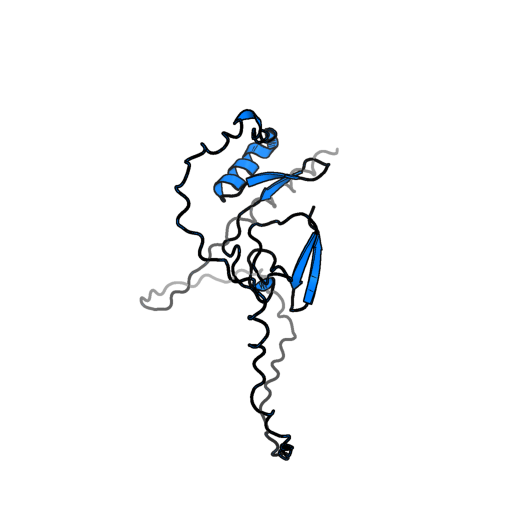A 1
ATOM 633 C C . ALA A 1 93 ? 24.333 35.012 -16.880 1.00 58.09 93 ALA A C 1
ATOM 635 O O . ALA A 1 93 ? 23.337 34.882 -16.161 1.00 58.09 93 ALA A O 1
ATOM 636 N N . GLU A 1 94 ? 25.588 35.075 -16.442 1.00 54.38 94 GLU A N 1
ATOM 637 C CA . GLU A 1 94 ? 25.968 35.309 -15.064 1.00 54.38 94 GLU A CA 1
ATOM 638 C C . GLU A 1 94 ? 25.147 36.501 -14.594 1.00 54.38 94 GLU A C 1
ATOM 640 O O . GLU A 1 94 ? 25.439 37.657 -14.900 1.00 54.38 94 GLU A O 1
ATOM 645 N N . ALA A 1 95 ? 24.024 36.191 -13.951 1.00 52.62 95 ALA A N 1
ATOM 646 C CA . ALA A 1 95 ? 23.167 37.185 -13.377 1.00 52.62 95 ALA A CA 1
ATOM 647 C C . ALA A 1 95 ? 24.022 37.790 -12.279 1.00 52.62 95 ALA A C 1
ATOM 649 O O . ALA A 1 95 ? 24.371 37.115 -11.304 1.00 52.62 95 ALA A O 1
ATOM 650 N N . GLU A 1 96 ? 24.394 39.054 -12.478 1.00 60.44 96 GLU A N 1
ATOM 651 C CA . GLU A 1 96 ? 24.819 39.926 -11.399 1.00 60.44 96 GLU A CA 1
ATOM 652 C C . GLU A 1 96 ? 23.964 39.614 -10.167 1.00 60.44 96 GLU A C 1
ATOM 654 O O . GLU A 1 96 ? 22.762 39.366 -10.326 1.00 60.44 96 GLU A O 1
ATOM 659 N N . PRO A 1 97 ? 24.546 39.590 -8.956 1.00 50.66 97 PRO A N 1
ATOM 660 C CA . PRO A 1 97 ? 23.796 39.340 -7.739 1.00 50.66 97 PRO A CA 1
ATOM 661 C C . PRO A 1 97 ? 22.712 40.409 -7.622 1.00 50.66 97 PRO A C 1
ATOM 663 O O . PRO A 1 97 ? 22.936 41.509 -7.113 1.00 50.66 97 PRO A O 1
ATOM 666 N N . ALA A 1 98 ? 21.525 40.083 -8.132 1.00 55.41 98 ALA A N 1
ATOM 667 C CA . ALA A 1 98 ? 20.329 40.849 -7.925 1.00 55.41 98 ALA A CA 1
ATOM 668 C C . ALA A 1 98 ? 20.175 40.877 -6.414 1.00 55.41 98 ALA A C 1
ATOM 670 O O . ALA A 1 98 ? 20.027 39.832 -5.774 1.00 55.41 98 ALA A O 1
ATOM 671 N N . LYS A 1 99 ? 20.304 42.078 -5.841 1.00 57.16 99 LYS A N 1
ATOM 672 C CA . LYS A 1 99 ? 19.862 42.343 -4.479 1.00 57.16 99 LYS A CA 1
ATOM 673 C C . LYS A 1 99 ? 18.524 41.638 -4.328 1.00 57.16 99 LYS A C 1
ATOM 675 O O . LYS A 1 99 ? 17.591 41.951 -5.064 1.00 57.16 99 LYS A O 1
ATOM 680 N N . ALA A 1 100 ? 18.488 40.657 -3.434 1.00 56.66 100 ALA A N 1
ATOM 681 C CA . ALA A 1 100 ? 17.268 40.013 -3.011 1.00 56.66 100 ALA A CA 1
ATOM 682 C C . ALA A 1 100 ? 16.398 41.109 -2.393 1.00 56.66 100 ALA A C 1
ATOM 684 O O . ALA A 1 100 ? 16.543 41.458 -1.224 1.00 56.66 100 ALA A O 1
ATOM 685 N N . ASP A 1 101 ? 15.570 41.725 -3.230 1.00 58.69 101 ASP A N 1
ATOM 686 C CA . ASP A 1 101 ? 1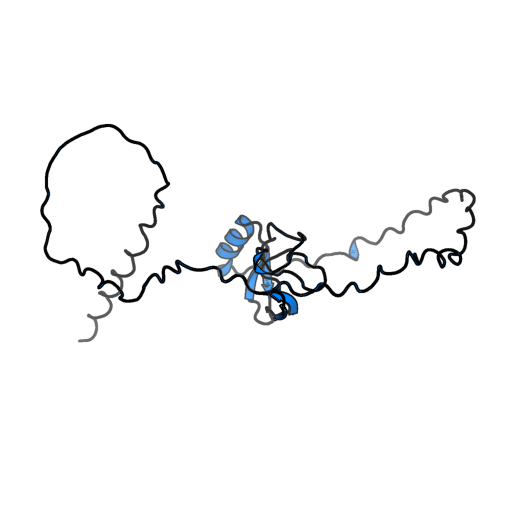4.411 42.462 -2.785 1.00 58.69 101 ASP A CA 1
ATOM 687 C C . ASP A 1 101 ? 13.493 41.386 -2.212 1.00 58.69 101 ASP A C 1
ATOM 689 O O . ASP A 1 101 ? 12.895 40.586 -2.937 1.00 58.69 101 ASP A O 1
ATOM 693 N N . GLU A 1 102 ? 13.552 41.263 -0.889 1.00 61.41 102 GLU A N 1
ATOM 694 C CA . GLU A 1 102 ? 12.791 40.333 -0.070 1.00 61.41 102 GLU A CA 1
ATOM 695 C C . GLU A 1 102 ? 11.313 40.713 -0.177 1.00 61.41 102 GLU A C 1
ATOM 697 O O . GLU A 1 102 ? 10.718 41.310 0.716 1.00 61.41 102 GLU A O 1
ATOM 702 N N . THR A 1 103 ? 10.717 40.415 -1.331 1.00 61.53 103 THR A N 1
ATOM 703 C CA . THR A 1 103 ? 9.274 40.463 -1.498 1.00 61.53 103 THR A CA 1
ATOM 704 C C . THR A 1 103 ? 8.725 39.368 -0.588 1.00 61.53 103 THR A C 1
ATOM 706 O O . THR A 1 103 ? 9.084 38.200 -0.778 1.00 61.53 103 THR A O 1
ATOM 709 N N . PRO A 1 104 ? 7.892 39.701 0.414 1.00 66.94 104 PRO A N 1
ATOM 710 C CA . PRO A 1 104 ? 7.326 38.705 1.306 1.00 66.94 104 PRO A CA 1
ATOM 711 C C . PRO A 1 104 ? 6.630 37.636 0.471 1.00 66.94 104 PRO A C 1
ATOM 713 O O . PRO A 1 104 ? 5.822 37.962 -0.404 1.00 66.94 104 PRO A O 1
ATOM 716 N N . ALA A 1 105 ? 6.965 36.368 0.718 1.00 71.75 105 ALA A N 1
ATOM 717 C CA . ALA A 1 105 ? 6.285 35.257 0.072 1.00 71.75 105 ALA A CA 1
ATOM 718 C C . ALA A 1 105 ? 4.769 35.457 0.257 1.00 71.75 105 ALA A C 1
ATOM 720 O O . ALA A 1 105 ? 4.341 35.754 1.379 1.00 71.75 105 ALA A O 1
ATOM 721 N N . PRO A 1 106 ? 3.953 35.343 -0.806 1.00 70.12 106 PRO A N 1
ATOM 722 C CA . PRO A 1 106 ? 2.515 35.508 -0.684 1.00 70.12 106 PRO A CA 1
ATOM 723 C C . PRO A 1 106 ? 2.004 34.509 0.355 1.00 70.12 106 PRO A C 1
ATOM 725 O O . PRO A 1 106 ? 2.133 33.295 0.185 1.00 70.12 106 PRO A O 1
ATOM 728 N N . THR A 1 107 ? 1.459 35.024 1.455 1.00 68.94 107 THR A N 1
ATOM 729 C CA . THR A 1 107 ? 0.796 34.220 2.475 1.00 68.94 107 THR A CA 1
ATOM 730 C C . THR A 1 107 ? -0.447 33.611 1.841 1.00 68.94 107 THR A C 1
ATOM 732 O O . THR A 1 107 ? -1.483 34.257 1.686 1.00 68.94 107 THR A O 1
ATOM 735 N N . LEU A 1 108 ? -0.324 32.356 1.403 1.00 70.88 108 LEU A N 1
ATOM 736 C CA . LEU A 1 108 ? -1.467 31.542 1.009 1.00 70.88 108 LEU A CA 1
ATOM 737 C C . LEU A 1 108 ? -2.453 31.529 2.187 1.00 70.88 108 LEU A C 1
ATOM 739 O O . LEU A 1 108 ? -2.041 31.199 3.299 1.00 70.88 108 LEU A O 1
ATOM 743 N N . PRO A 1 109 ? -3.728 31.904 1.986 1.00 74.81 109 PRO A N 1
ATOM 744 C CA . PRO A 1 109 ? -4.696 31.892 3.072 1.00 74.81 109 PRO A CA 1
AT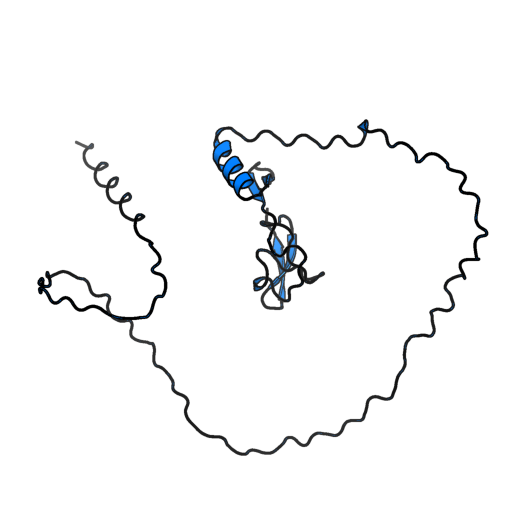OM 745 C C . PRO A 1 109 ? -4.834 30.466 3.621 1.00 74.81 109 PRO A C 1
ATOM 747 O O . PRO A 1 109 ? -5.143 29.545 2.862 1.00 74.81 109 PRO A O 1
ATOM 750 N N . ASP A 1 110 ? -4.673 30.283 4.936 1.00 66.56 110 ASP A N 1
ATOM 751 C CA . ASP A 1 110 ? -4.858 28.990 5.624 1.00 66.56 110 ASP A CA 1
ATOM 752 C C . ASP A 1 110 ? -6.224 28.335 5.322 1.00 66.56 110 ASP A C 1
ATOM 754 O O . ASP A 1 110 ? -6.376 27.116 5.354 1.00 66.56 110 ASP A O 1
ATOM 758 N N . GLN A 1 111 ? -7.219 29.149 4.961 1.00 63.81 111 GLN A N 1
ATOM 759 C CA . GLN A 1 111 ? -8.593 28.743 4.641 1.00 63.81 111 GLN A CA 1
ATOM 760 C C . GLN A 1 111 ? -8.732 27.931 3.339 1.00 63.81 111 GLN A C 1
ATOM 762 O O . GLN A 1 111 ? -9.798 27.382 3.081 1.00 63.81 111 GLN A O 1
ATOM 767 N N . ILE A 1 112 ? -7.703 27.856 2.486 1.00 64.75 112 ILE A N 1
ATOM 768 C CA . ILE A 1 112 ? -7.807 27.130 1.203 1.00 64.75 112 ILE A CA 1
ATOM 769 C C . ILE A 1 112 ? -7.457 25.634 1.364 1.00 64.75 112 ILE A C 1
ATOM 771 O O . ILE A 1 112 ? -7.788 24.826 0.499 1.00 64.75 112 ILE A O 1
ATOM 775 N N . TYR A 1 113 ? -6.867 25.229 2.497 1.00 64.31 113 TYR A N 1
ATOM 776 C CA . TYR A 1 113 ? -6.417 23.852 2.750 1.00 64.31 113 TYR A CA 1
ATOM 777 C C . TYR A 1 113 ? -7.039 23.224 4.010 1.00 64.31 113 TYR A C 1
ATOM 779 O O . TYR A 1 113 ? -6.348 22.589 4.806 1.00 64.31 113 TYR A O 1
ATOM 787 N N . GLN A 1 114 ? -8.357 23.325 4.198 1.00 65.75 114 GLN A N 1
ATOM 788 C CA . GLN A 1 114 ? -9.036 22.410 5.122 1.00 65.75 114 GLN A CA 1
ATOM 789 C C . GLN A 1 114 ? -9.176 21.031 4.471 1.00 65.75 114 GLN A C 1
ATOM 791 O O . GLN A 1 114 ? -10.034 20.801 3.619 1.00 65.75 114 GLN A O 1
ATOM 796 N N . ALA A 1 115 ? -8.314 20.098 4.885 1.00 68.38 115 ALA A N 1
ATOM 797 C CA . ALA A 1 115 ? -8.478 18.688 4.563 1.00 68.38 115 ALA A CA 1
ATOM 798 C C . ALA A 1 115 ? -9.840 18.209 5.109 1.00 68.38 115 ALA A C 1
ATOM 800 O O . ALA A 1 115 ? -10.087 18.368 6.307 1.00 68.38 115 ALA A O 1
ATOM 801 N N . PRO A 1 116 ? -10.725 17.635 4.272 1.00 69.31 116 PRO A N 1
ATOM 802 C CA . PRO A 1 116 ? -12.017 17.135 4.724 1.00 69.31 116 PRO A CA 1
ATOM 803 C C . PRO A 1 116 ? -11.842 16.136 5.869 1.00 69.31 116 PRO A C 1
ATOM 805 O O . PRO A 1 116 ? -11.041 15.202 5.766 1.00 69.31 116 PRO A O 1
ATOM 808 N N . GLU A 1 117 ? -12.592 16.324 6.955 1.00 70.31 117 GLU A N 1
ATOM 809 C CA . GLU A 1 117 ? -12.567 15.394 8.079 1.00 70.31 117 GLU A CA 1
ATOM 810 C C . GLU A 1 117 ? -13.052 14.012 7.602 1.00 70.31 117 GLU A C 1
ATOM 812 O O . GLU A 1 117 ? -14.064 13.919 6.892 1.00 70.31 117 GLU A O 1
ATOM 817 N N . PRO A 1 118 ? -12.321 12.923 7.908 1.00 69.62 118 PRO A N 1
ATOM 818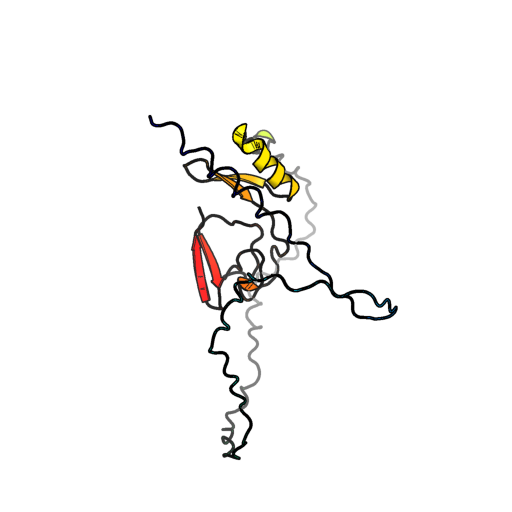 C CA . PRO A 1 118 ? -12.695 11.602 7.437 1.00 69.62 118 PRO A CA 1
ATOM 819 C C . PRO A 1 118 ? -14.064 11.203 8.005 1.00 69.62 118 PRO A C 1
ATOM 821 O O . PRO A 1 118 ? -14.364 11.494 9.164 1.00 69.62 118 PRO A O 1
ATOM 824 N N . PRO A 1 119 ? -14.902 10.507 7.218 1.00 73.88 119 PRO A N 1
ATOM 825 C CA . PRO A 1 119 ? -16.224 10.116 7.674 1.00 73.88 119 PRO A CA 1
ATOM 826 C C . PRO A 1 119 ? -16.143 9.228 8.925 1.00 73.88 119 PRO A C 1
ATOM 828 O O . PRO A 1 119 ? -15.227 8.402 9.032 1.00 73.88 119 PRO A O 1
ATOM 831 N N . PRO A 1 120 ? -17.122 9.330 9.841 1.00 80.12 120 PRO A N 1
ATOM 832 C CA . PRO A 1 120 ? -17.122 8.537 11.059 1.00 80.12 120 PRO A CA 1
ATOM 833 C C . PRO A 1 120 ? -17.229 7.041 10.739 1.00 80.12 120 PRO A C 1
ATOM 835 O O . PRO A 1 120 ? -18.005 6.611 9.881 1.00 80.12 120 PRO A O 1
ATOM 838 N N . VAL A 1 121 ? -16.440 6.234 11.450 1.00 85.75 121 VAL A N 1
ATOM 839 C CA . VAL A 1 121 ? -16.479 4.770 11.355 1.00 85.75 121 VAL A CA 1
ATOM 840 C C . VAL A 1 121 ? -17.725 4.261 12.091 1.00 85.75 121 VAL A C 1
ATOM 842 O O . VAL A 1 121 ? -17.945 4.657 13.238 1.00 85.75 121 VAL A O 1
ATOM 845 N N . PRO A 1 122 ? -18.543 3.374 11.493 1.00 87.38 122 PRO A N 1
ATOM 846 C CA . PRO A 1 122 ? -19.728 2.853 12.162 1.00 87.38 122 PRO A CA 1
ATOM 847 C C . PRO A 1 122 ? -19.347 2.051 13.422 1.00 87.38 122 PRO A C 1
ATOM 849 O O . PRO A 1 122 ? -18.350 1.320 13.396 1.00 87.38 122 PRO A O 1
ATOM 852 N N . PRO A 1 123 ? -20.153 2.102 14.505 1.00 90.12 123 PRO A N 1
ATOM 853 C CA . PRO A 1 123 ? -19.844 1.443 15.778 1.00 90.12 123 PRO A CA 1
ATOM 854 C C . PRO A 1 123 ? -19.491 -0.043 15.643 1.00 90.12 123 PRO A C 1
ATOM 856 O O . PRO A 1 123 ? -18.564 -0.521 16.296 1.00 90.12 123 PRO A O 1
ATOM 859 N N . ALA A 1 124 ? -20.164 -0.754 14.733 1.00 91.69 124 ALA A N 1
ATOM 860 C CA . ALA A 1 124 ? -19.932 -2.172 14.457 1.00 91.69 124 ALA A CA 1
ATOM 861 C C . ALA A 1 124 ? -18.517 -2.491 13.925 1.00 91.69 124 ALA A C 1
ATOM 863 O O . ALA A 1 124 ? -18.044 -3.616 14.081 1.00 91.69 124 ALA A O 1
ATOM 864 N N . LEU A 1 125 ? -17.824 -1.521 13.315 1.00 92.25 125 LEU A N 1
ATOM 865 C CA . LEU A 1 125 ? -16.491 -1.701 12.723 1.00 92.25 125 LEU A CA 1
ATOM 866 C C . LEU A 1 125 ? -15.362 -1.098 13.571 1.00 92.25 125 LEU A C 1
ATOM 868 O O . LEU A 1 125 ? -14.192 -1.216 13.209 1.00 92.25 125 LEU A O 1
ATOM 872 N N . THR A 1 126 ? -15.674 -0.500 14.722 1.00 92.38 126 THR A N 1
ATOM 873 C CA . THR A 1 126 ? -14.682 0.135 15.613 1.00 92.38 126 THR A CA 1
ATOM 874 C C . THR A 1 126 ? -13.569 -0.820 16.048 1.00 92.38 126 THR A C 1
ATOM 876 O O . THR A 1 126 ? -12.398 -0.443 16.047 1.00 92.38 126 THR A O 1
ATOM 879 N N . GLY A 1 127 ? -13.899 -2.083 16.338 1.00 94.25 127 GLY A N 1
ATOM 880 C CA . GLY A 1 127 ? -12.904 -3.108 16.660 1.00 94.25 127 GLY A CA 1
ATOM 881 C C . GLY A 1 127 ? -11.932 -3.377 15.505 1.00 94.25 127 GLY A C 1
ATOM 882 O O . GLY A 1 127 ? -10.727 -3.477 15.724 1.00 94.25 127 GLY A O 1
ATOM 883 N N . GLN A 1 128 ? -12.430 -3.431 14.268 1.00 93.69 128 GLN A N 1
ATOM 884 C CA . GLN A 1 128 ? -11.611 -3.650 13.069 1.00 93.69 128 GLN A CA 1
ATOM 885 C C . GLN A 1 128 ? -10.734 -2.432 12.768 1.00 93.69 128 GLN A C 1
ATOM 887 O O . GLN A 1 128 ? -9.545 -2.584 12.482 1.00 93.69 128 GLN A O 1
ATOM 892 N N . ALA A 1 129 ? -11.287 -1.229 12.927 1.00 93.00 129 ALA A N 1
ATOM 893 C CA . ALA A 1 129 ? -10.534 0.014 12.828 1.00 93.00 129 ALA A CA 1
ATOM 894 C C . ALA A 1 129 ? -9.384 0.051 13.846 1.00 93.00 129 ALA A C 1
ATOM 896 O O . ALA A 1 129 ? -8.239 0.296 13.470 1.00 93.00 129 ALA A O 1
ATOM 897 N N . ALA A 1 130 ? -9.648 -0.303 15.108 1.00 94.88 130 ALA A N 1
ATOM 898 C CA . ALA A 1 130 ? -8.621 -0.358 16.145 1.00 94.88 130 ALA A CA 1
ATOM 899 C C . ALA A 1 130 ? -7.516 -1.381 15.824 1.00 94.88 130 ALA A C 1
ATOM 901 O O . ALA A 1 130 ? -6.336 -1.100 16.036 1.00 94.88 130 ALA A O 1
ATOM 902 N N . GLN A 1 131 ? -7.866 -2.554 15.284 1.00 95.81 131 GLN A N 1
ATOM 903 C CA . GLN A 1 131 ? -6.872 -3.540 14.837 1.00 95.81 131 GLN A CA 1
ATOM 904 C C . GLN A 1 131 ? -6.039 -3.023 13.659 1.00 95.81 131 GLN A C 1
ATOM 906 O O . GLN A 1 131 ? -4.828 -3.244 13.623 1.00 95.81 131 GLN A O 1
ATOM 911 N N . CYS A 1 132 ? -6.659 -2.294 12.730 1.00 95.88 132 CYS A N 1
ATOM 912 C CA . CYS A 1 132 ? -5.955 -1.676 11.615 1.00 95.88 132 CYS A CA 1
ATOM 913 C C . CYS A 1 132 ? -4.915 -0.658 12.098 1.00 95.88 132 CYS A C 1
ATOM 915 O O . CYS A 1 132 ? -3.742 -0.745 11.731 1.00 95.88 132 CYS A O 1
ATOM 917 N N . THR A 1 133 ? -5.316 0.251 12.989 1.00 94.44 133 THR A N 1
ATOM 918 C CA . THR A 1 133 ? -4.424 1.276 13.543 1.00 94.44 133 THR A CA 1
ATOM 919 C C . THR A 1 133 ? -3.291 0.666 14.370 1.00 94.44 133 THR A C 1
ATOM 921 O O . THR A 1 133 ? -2.150 1.114 14.263 1.00 94.44 133 THR A O 1
ATOM 924 N N . LYS A 1 134 ? -3.548 -0.413 15.126 1.00 95.69 134 LYS A N 1
ATOM 925 C CA . LYS A 1 134 ? -2.494 -1.169 15.835 1.00 95.69 134 LYS A CA 1
ATOM 926 C C . LYS A 1 134 ? -1.425 -1.718 14.889 1.00 95.69 134 LYS A C 1
ATOM 928 O O . LYS A 1 134 ? -0.254 -1.762 15.249 1.00 95.69 134 LYS A O 1
ATOM 933 N N . GLN A 1 135 ? -1.812 -2.094 13.672 1.00 92.81 135 GLN A N 1
ATOM 934 C CA . GLN A 1 135 ? -0.899 -2.561 12.624 1.00 92.81 135 GLN A CA 1
ATOM 935 C C . GLN A 1 135 ? -0.283 -1.410 11.812 1.00 92.81 135 GLN A C 1
ATOM 937 O O . GLN A 1 135 ? 0.261 -1.649 10.736 1.00 92.81 135 GLN A O 1
ATOM 942 N N . LYS A 1 136 ? -0.369 -0.167 12.310 1.00 94.12 136 LYS A N 1
ATOM 943 C CA . LYS A 1 136 ? 0.061 1.061 11.619 1.00 94.12 136 LYS A CA 1
ATOM 944 C C . LYS A 1 136 ? -0.655 1.297 10.283 1.00 94.12 136 LYS A C 1
ATOM 946 O O . LYS A 1 136 ? -0.152 2.018 9.426 1.00 94.12 136 LYS A O 1
ATOM 951 N N . GLY A 1 137 ? -1.824 0.688 10.106 1.00 94.81 137 GLY A N 1
ATOM 952 C CA . GLY A 1 137 ? -2.682 0.903 8.955 1.00 94.81 137 GLY A CA 1
ATOM 953 C C . GLY A 1 137 ? -3.656 2.061 9.150 1.00 94.81 137 GLY A C 1
ATOM 954 O O . GLY A 1 137 ? -3.865 2.570 10.254 1.00 94.81 137 GLY A O 1
ATOM 955 N N . ARG A 1 138 ? -4.292 2.450 8.049 1.00 93.69 138 ARG A N 1
ATOM 956 C CA . ARG A 1 138 ? -5.373 3.429 7.974 1.00 93.69 138 ARG A CA 1
ATOM 957 C C . ARG A 1 138 ? -6.658 2.712 7.591 1.00 93.69 138 ARG A C 1
ATOM 959 O O . ARG A 1 138 ? -6.704 2.012 6.583 1.00 93.69 138 ARG A O 1
ATOM 966 N N . PHE A 1 139 ? -7.698 2.899 8.392 1.00 93.44 139 PHE A N 1
ATOM 967 C CA . PHE A 1 139 ? -9.019 2.357 8.108 1.00 93.44 139 PHE A CA 1
ATOM 968 C C . PHE A 1 139 ? -9.779 3.367 7.250 1.00 93.44 139 PHE A C 1
ATOM 970 O O . PHE A 1 139 ? -10.145 4.438 7.733 1.00 93.44 139 PHE A O 1
ATOM 977 N N . VAL A 1 140 ? -9.937 3.070 5.963 1.00 91.12 140 VAL A N 1
ATOM 978 C CA . VAL A 1 140 ? -10.502 4.004 4.980 1.00 91.12 140 VAL A CA 1
ATOM 979 C C . VAL A 1 140 ? -11.755 3.423 4.348 1.00 91.12 140 VAL A C 1
ATOM 981 O O . VAL A 1 140 ? -11.852 2.216 4.135 1.00 91.12 140 VAL A O 1
ATOM 984 N N . ARG A 1 141 ? -12.715 4.296 4.045 1.00 91.00 141 ARG A N 1
ATOM 985 C CA . ARG A 1 141 ? -13.927 3.938 3.309 1.00 91.00 141 ARG A CA 1
ATOM 986 C C . ARG A 1 141 ? -13.646 3.978 1.804 1.00 91.00 141 ARG A C 1
ATOM 988 O O . ARG A 1 141 ? -13.040 4.937 1.329 1.00 91.00 141 ARG A O 1
ATOM 995 N N . ARG A 1 142 ? -14.057 2.943 1.077 1.00 87.81 142 ARG A N 1
ATOM 996 C CA . ARG A 1 142 ? -13.747 2.684 -0.336 1.00 87.81 142 ARG A CA 1
ATOM 997 C C . ARG A 1 142 ? -14.978 2.177 -1.088 1.00 87.81 142 ARG A C 1
ATOM 999 O O . ARG A 1 142 ? -15.865 1.578 -0.483 1.00 87.81 142 ARG A O 1
ATOM 1006 N N . GLY A 1 143 ? -15.003 2.424 -2.399 1.00 83.44 143 GLY A N 1
ATOM 1007 C CA . GLY A 1 143 ? -16.102 2.054 -3.295 1.00 83.44 143 GLY A CA 1
ATOM 1008 C C . GLY A 1 143 ? -17.397 2.846 -3.064 1.00 83.44 143 GLY A C 1
ATOM 1009 O O . GLY A 1 143 ? -17.575 3.502 -2.035 1.00 83.44 143 GLY A O 1
ATOM 1010 N N . GLU A 1 144 ? -18.327 2.761 -4.018 1.00 78.81 144 GLU A N 1
ATOM 1011 C CA . GLU A 1 144 ? -19.670 3.361 -3.902 1.00 78.81 144 GLU A CA 1
ATOM 1012 C C . GLU A 1 144 ? -20.492 2.741 -2.761 1.00 78.81 144 GLU A C 1
ATOM 1014 O O . GLU A 1 144 ? -21.274 3.430 -2.112 1.00 78.81 144 GLU A O 1
ATOM 1019 N N . GLY A 1 145 ? -20.256 1.461 -2.447 1.00 79.62 145 GLY A N 1
ATOM 1020 C CA . GLY A 1 145 ? -20.911 0.747 -1.344 1.00 79.62 145 GLY A CA 1
ATOM 1021 C C . GLY A 1 145 ? -20.405 1.112 0.057 1.00 79.62 145 GLY A C 1
ATOM 1022 O O . GLY A 1 145 ? -20.959 0.639 1.049 1.00 79.62 145 GLY A O 1
ATOM 1023 N N . GLY A 1 146 ? -19.364 1.944 0.168 1.00 82.94 146 GLY A N 1
ATOM 1024 C CA . GLY A 1 146 ? -18.855 2.411 1.455 1.00 82.94 146 GLY A CA 1
ATOM 1025 C C . GLY A 1 146 ? -18.166 1.332 2.297 1.00 82.94 146 GLY A C 1
ATOM 1026 O O . GLY A 1 146 ? -18.192 1.407 3.529 1.00 82.94 146 GLY A O 1
ATOM 1027 N N . THR A 1 147 ? -17.547 0.339 1.662 1.00 88.12 147 THR A N 1
ATOM 1028 C CA . THR A 1 147 ? -16.802 -0.725 2.340 1.00 88.12 147 THR A CA 1
ATOM 1029 C C . THR A 1 147 ? -15.580 -0.140 3.040 1.00 88.12 147 THR A C 1
ATOM 1031 O O . THR A 1 147 ? -14.869 0.695 2.484 1.00 88.12 147 THR A O 1
ATOM 1034 N N . PHE A 1 148 ? -15.309 -0.562 4.273 1.00 91.38 148 PHE A N 1
ATOM 1035 C CA . PHE A 1 148 ? -14.105 -0.130 4.977 1.00 91.38 148 PHE A CA 1
ATOM 1036 C C . PHE A 1 148 ? -12.984 -1.144 4.788 1.00 91.38 148 PHE A C 1
ATOM 1038 O O . PHE A 1 148 ? -13.182 -2.343 4.980 1.00 91.38 148 PHE A O 1
ATOM 1045 N N . VAL A 1 149 ? -11.796 -0.652 4.451 1.00 93.12 149 VAL A N 1
ATOM 1046 C CA . VAL A 1 149 ? -10.611 -1.475 4.211 1.00 93.12 149 VAL A CA 1
ATOM 1047 C C . VAL A 1 149 ? -9.449 -0.939 5.036 1.00 93.12 149 VAL A C 1
ATOM 1049 O O . VAL A 1 149 ? -9.272 0.271 5.200 1.00 93.12 149 VAL A O 1
ATOM 1052 N N . CYS A 1 150 ? -8.650 -1.856 5.576 1.00 94.88 150 CYS A N 1
ATOM 1053 C CA . CYS A 1 150 ? -7.417 -1.510 6.261 1.00 94.88 150 CYS A CA 1
ATOM 1054 C C . CYS A 1 150 ? -6.261 -1.417 5.266 1.00 94.88 150 CYS A C 1
ATOM 1056 O O . CYS A 1 150 ? -5.825 -2.435 4.733 1.00 94.88 150 CYS A O 1
ATOM 1058 N N . VAL A 1 151 ? -5.743 -0.210 5.066 1.00 95.25 151 VAL A N 1
ATOM 1059 C CA . VAL A 1 151 ? -4.610 0.068 4.178 1.00 95.25 151 VAL A CA 1
ATOM 1060 C C . VAL A 1 151 ? -3.360 0.207 5.014 1.00 95.25 151 VAL A C 1
ATOM 1062 O O . VAL A 1 151 ? -3.301 1.067 5.892 1.00 95.25 151 VAL A O 1
ATOM 1065 N N . LYS A 1 152 ? -2.355 -0.620 4.761 1.00 95.88 152 LYS A N 1
ATOM 1066 C CA . LYS A 1 152 ? -1.105 -0.612 5.525 1.00 95.88 152 LYS A CA 1
ATOM 1067 C C . LYS A 1 152 ? 0.043 -0.164 4.635 1.00 95.88 152 LYS A C 1
ATOM 1069 O O . LYS A 1 152 ? 0.054 -0.543 3.466 1.00 95.88 152 LYS A O 1
ATOM 1074 N N . PRO A 1 153 ? 1.005 0.609 5.156 1.00 95.31 153 PRO A N 1
ATOM 1075 C CA . PRO A 1 153 ? 2.256 0.810 4.445 1.00 95.31 153 PRO A CA 1
ATOM 1076 C C . PRO A 1 153 ? 2.979 -0.535 4.310 1.00 95.31 153 PRO A C 1
ATOM 1078 O O . PRO A 1 153 ? 2.987 -1.334 5.250 1.00 95.31 153 PRO A O 1
ATOM 1081 N N . THR A 1 154 ? 3.571 -0.778 3.149 1.00 96.19 154 THR A N 1
ATOM 1082 C CA . THR A 1 154 ? 4.450 -1.934 2.920 1.00 96.19 154 THR A CA 1
ATOM 1083 C C . THR A 1 154 ? 5.827 -1.662 3.527 1.00 96.19 154 THR A C 1
ATOM 1085 O O . THR A 1 154 ? 6.248 -0.508 3.682 1.00 96.19 154 THR A O 1
ATOM 1088 N N . ARG A 1 155 ? 6.556 -2.712 3.908 1.00 95.75 155 ARG A N 1
ATOM 1089 C CA . ARG A 1 155 ? 7.907 -2.575 4.498 1.00 95.75 155 ARG A CA 1
ATOM 1090 C C . ARG A 1 155 ? 8.985 -2.233 3.471 1.00 95.75 155 ARG A C 1
ATOM 1092 O O . ARG A 1 155 ? 10.058 -1.730 3.808 1.00 95.75 155 ARG A O 1
ATOM 1099 N N . ASP A 1 156 ? 8.700 -2.553 2.228 1.00 96.75 156 ASP A N 1
ATOM 1100 C CA . ASP A 1 156 ? 9.531 -2.456 1.039 1.00 96.75 156 ASP A CA 1
ATOM 1101 C C . ASP A 1 156 ? 9.120 -1.288 0.135 1.00 96.75 156 ASP A C 1
ATOM 1103 O O . ASP A 1 156 ? 9.629 -1.170 -0.973 1.00 96.75 156 ASP A O 1
ATOM 1107 N N . ALA A 1 157 ? 8.259 -0.387 0.619 1.00 95.94 157 ALA A N 1
ATOM 1108 C CA . ALA A 1 157 ? 7.819 0.809 -0.092 1.00 95.94 157 ALA A CA 1
ATOM 1109 C C . ALA A 1 157 ? 8.964 1.514 -0.846 1.00 95.94 157 ALA A C 1
ATOM 1111 O O . ALA A 1 157 ? 9.985 1.879 -0.255 1.00 95.94 157 ALA A O 1
ATOM 1112 N N . ASN A 1 158 ? 8.767 1.736 -2.149 1.00 96.44 158 ASN A N 1
ATOM 1113 C CA . ASN A 1 158 ? 9.706 2.397 -3.065 1.00 96.44 158 ASN A CA 1
ATOM 1114 C C . ASN A 1 158 ? 11.057 1.691 -3.276 1.00 96.44 158 ASN A C 1
ATOM 1116 O O . ASN A 1 158 ? 11.925 2.240 -3.959 1.00 96.44 158 ASN A O 1
ATOM 1120 N N . LYS A 1 159 ? 11.263 0.486 -2.737 1.00 97.94 159 LYS A N 1
ATOM 1121 C CA . LYS A 1 159 ? 12.450 -0.313 -3.063 1.00 97.94 159 LYS A CA 1
ATOM 1122 C C . LYS A 1 159 ? 12.373 -0.809 -4.497 1.00 97.94 159 LYS A C 1
ATOM 1124 O O . LYS A 1 159 ? 11.284 -0.985 -5.033 1.00 97.94 159 LYS A O 1
ATOM 1129 N N . ARG A 1 160 ? 13.536 -1.030 -5.111 1.00 97.69 160 ARG A N 1
ATOM 1130 C CA . ARG A 1 160 ? 13.625 -1.589 -6.460 1.00 97.69 160 ARG A CA 1
ATOM 1131 C C . ARG A 1 160 ? 13.223 -3.066 -6.449 1.00 97.69 160 ARG A C 1
ATOM 1133 O O . ARG A 1 160 ? 13.622 -3.782 -5.536 1.00 97.69 160 ARG A O 1
ATOM 1140 N N . CYS A 1 161 ? 12.470 -3.485 -7.456 1.00 97.44 161 CYS A N 1
ATOM 1141 C CA . CYS A 1 161 ? 12.001 -4.857 -7.646 1.00 97.44 161 CYS A CA 1
ATOM 1142 C C . CYS A 1 161 ? 12.121 -5.258 -9.117 1.00 97.44 161 CYS A C 1
ATOM 1144 O O . CYS A 1 161 ? 12.050 -4.396 -10.000 1.00 97.44 161 CYS A O 1
ATOM 1146 N N . ASP A 1 162 ? 12.288 -6.552 -9.372 1.00 96.06 162 ASP A N 1
ATOM 1147 C CA . ASP A 1 162 ? 12.252 -7.118 -10.724 1.00 96.06 162 ASP A CA 1
ATOM 1148 C C . ASP A 1 162 ? 11.017 -8.007 -10.930 1.00 96.06 162 ASP A C 1
ATOM 1150 O O . ASP A 1 162 ? 10.642 -8.262 -12.074 1.00 96.06 162 ASP A O 1
ATOM 1154 N N . ASP A 1 163 ? 10.335 -8.399 -9.851 1.00 95.50 163 ASP A N 1
ATOM 1155 C CA . ASP A 1 163 ? 9.023 -9.034 -9.894 1.00 95.50 163 ASP A CA 1
ATOM 1156 C C . ASP A 1 163 ? 8.129 -8.627 -8.712 1.00 95.50 163 ASP A C 1
ATOM 1158 O O . ASP A 1 163 ? 8.595 -8.215 -7.649 1.00 95.50 163 ASP A O 1
ATOM 1162 N N . SER A 1 164 ? 6.818 -8.787 -8.871 1.00 93.69 164 SER A N 1
ATOM 1163 C CA . SER A 1 164 ? 5.828 -8.694 -7.796 1.00 93.69 164 SER A CA 1
ATOM 1164 C C . SER A 1 164 ? 6.137 -9.606 -6.607 1.00 93.69 164 SER A C 1
ATOM 1166 O O . SER A 1 164 ? 5.882 -9.209 -5.473 1.00 93.69 164 SER A O 1
ATOM 1168 N N . SER A 1 165 ? 6.738 -10.782 -6.833 1.00 94.38 165 SER A N 1
ATOM 1169 C CA . SER A 1 165 ? 7.109 -11.706 -5.752 1.00 94.38 165 SER A CA 1
ATOM 1170 C C . SER A 1 165 ? 8.198 -11.172 -4.817 1.00 94.38 165 SER A C 1
ATOM 1172 O O . SER A 1 165 ? 8.374 -11.716 -3.727 1.00 94.38 165 SER A O 1
ATOM 1174 N N . ASP A 1 166 ? 8.926 -10.127 -5.226 1.00 95.56 166 ASP A N 1
ATOM 1175 C CA . ASP A 1 166 ? 9.963 -9.488 -4.408 1.00 95.56 166 ASP A CA 1
ATOM 1176 C C . ASP A 1 166 ? 9.382 -8.507 -3.375 1.00 95.56 166 ASP A C 1
ATOM 1178 O O . ASP A 1 166 ? 10.089 -8.085 -2.455 1.00 95.56 166 ASP A O 1
ATOM 1182 N N . CYS A 1 167 ? 8.109 -8.128 -3.526 1.00 96.69 167 CYS A N 1
ATOM 1183 C CA . CYS A 1 167 ? 7.459 -7.082 -2.743 1.00 96.69 167 CYS A CA 1
ATOM 1184 C C . CYS A 1 167 ? 6.376 -7.646 -1.799 1.00 96.69 167 CYS A C 1
ATOM 1186 O O . CYS A 1 167 ? 5.753 -8.667 -2.082 1.00 96.69 167 CYS A O 1
ATOM 1188 N N . GLU A 1 168 ? 6.060 -6.946 -0.697 1.00 95.31 168 GLU A N 1
ATOM 1189 C CA . GLU A 1 168 ? 4.836 -7.243 0.086 1.00 95.31 168 GLU A CA 1
ATOM 1190 C C . GLU A 1 168 ? 3.556 -6.823 -0.667 1.00 95.31 168 GLU A C 1
ATOM 1192 O O . GLU A 1 168 ? 2.446 -7.219 -0.300 1.00 95.31 168 GLU A O 1
ATOM 1197 N N . GLY A 1 169 ? 3.705 -5.972 -1.686 1.00 93.69 169 GLY A N 1
ATOM 1198 C CA . GLY A 1 169 ? 2.638 -5.487 -2.557 1.00 93.69 169 GLY A CA 1
ATOM 1199 C C . GLY A 1 169 ? 2.927 -5.759 -4.032 1.00 93.69 169 GLY A C 1
ATOM 1200 O O . GLY A 1 169 ? 3.417 -6.816 -4.404 1.00 93.69 169 GLY A O 1
ATOM 1201 N N . LEU A 1 170 ? 2.610 -4.788 -4.887 1.00 95.81 170 LEU A N 1
ATOM 1202 C CA . LEU A 1 170 ? 2.852 -4.882 -6.327 1.00 95.81 170 LEU A CA 1
ATOM 1203 C C . LEU A 1 170 ? 4.207 -4.271 -6.694 1.00 95.81 170 LEU A C 1
ATOM 1205 O O . LEU A 1 170 ? 4.583 -3.237 -6.141 1.00 95.81 170 LEU A O 1
ATOM 1209 N N . CYS A 1 171 ? 4.898 -4.857 -7.671 1.00 97.50 171 CYS A N 1
ATOM 1210 C CA . CYS A 1 171 ? 6.040 -4.222 -8.325 1.00 97.50 171 CYS A CA 1
ATOM 1211 C C . CYS A 1 171 ? 5.541 -3.412 -9.526 1.00 97.50 171 CYS A C 1
ATOM 1213 O O . CYS A 1 171 ? 5.049 -3.999 -10.486 1.00 97.50 171 CYS A O 1
ATOM 1215 N N . PHE A 1 172 ? 5.634 -2.081 -9.503 1.00 97.19 172 PHE A N 1
ATOM 1216 C CA . PHE A 1 172 ? 5.158 -1.262 -10.624 1.00 97.19 172 PHE A CA 1
ATOM 1217 C C . PHE A 1 172 ? 6.034 -1.447 -11.863 1.00 97.19 172 PHE A C 1
ATOM 1219 O O . PHE A 1 172 ? 7.240 -1.201 -11.818 1.00 97.19 172 PHE A O 1
ATOM 1226 N N . ALA A 1 173 ? 5.428 -1.776 -13.003 1.00 97.25 173 ALA A N 1
ATOM 1227 C CA . ALA A 1 173 ? 6.158 -2.070 -14.236 1.00 97.25 173 ALA A CA 1
ATOM 1228 C C . ALA A 1 173 ? 6.973 -0.872 -14.756 1.00 97.25 173 ALA A C 1
ATOM 1230 O O . ALA A 1 173 ? 8.088 -1.040 -15.252 1.00 97.25 173 ALA A O 1
ATOM 1231 N N . LYS A 1 174 ? 6.437 0.349 -14.621 1.00 95.19 174 LYS A N 1
ATOM 1232 C CA . LYS A 1 174 ? 7.058 1.569 -15.163 1.00 95.19 174 LYS A CA 1
ATOM 1233 C C . LYS A 1 174 ? 8.281 2.030 -14.371 1.00 95.19 174 LYS A C 1
ATOM 1235 O O . LYS A 1 174 ? 9.267 2.450 -14.967 1.00 95.19 174 LYS A O 1
ATOM 1240 N N . SER A 1 175 ? 8.210 1.988 -13.043 1.00 96.19 175 SER A N 1
ATOM 1241 C CA . SER A 1 175 ? 9.279 2.472 -12.160 1.00 96.19 175 SER A CA 1
ATOM 1242 C C . SER A 1 175 ? 10.166 1.357 -11.614 1.00 96.19 175 SER A C 1
ATOM 1244 O O . SER A 1 175 ? 11.242 1.656 -11.101 1.00 96.19 175 SER A O 1
ATOM 1246 N N . ARG A 1 176 ? 9.739 0.091 -11.722 1.00 96.81 176 ARG A N 1
ATOM 1247 C CA . ARG A 1 176 ? 10.371 -1.064 -11.068 1.00 96.81 176 ARG A CA 1
ATOM 1248 C C . ARG A 1 176 ? 10.558 -0.842 -9.573 1.00 96.81 176 ARG A C 1
ATOM 1250 O O . ARG A 1 176 ? 11.632 -1.082 -9.024 1.00 96.81 176 ARG A O 1
ATOM 1257 N N . THR A 1 177 ? 9.516 -0.322 -8.927 1.00 97.88 177 THR A N 1
ATOM 1258 C CA . THR A 1 177 ? 9.503 -0.068 -7.486 1.00 97.88 177 THR A CA 1
ATOM 1259 C C . THR A 1 177 ? 8.315 -0.731 -6.806 1.00 97.88 177 THR A C 1
ATOM 1261 O O . THR A 1 177 ? 7.218 -0.778 -7.367 1.00 97.88 177 THR A O 1
ATOM 1264 N N . CYS A 1 178 ? 8.525 -1.214 -5.583 1.00 97.88 178 CYS A N 1
ATOM 1265 C CA . CYS A 1 178 ? 7.479 -1.811 -4.765 1.00 97.88 178 CYS A CA 1
ATOM 1266 C C . CYS A 1 178 ? 6.455 -0.762 -4.317 1.00 97.88 178 CYS A C 1
ATOM 1268 O O . CYS A 1 178 ? 6.799 0.369 -3.942 1.00 97.88 178 CYS A O 1
ATOM 1270 N N . ALA A 1 179 ? 5.185 -1.159 -4.336 1.00 97.12 179 ALA A N 1
ATOM 1271 C CA . ALA A 1 179 ? 4.055 -0.325 -3.963 1.00 97.12 179 ALA A CA 1
ATOM 1272 C C . ALA A 1 179 ? 4.185 0.188 -2.520 1.00 97.12 179 ALA A C 1
ATOM 1274 O O . ALA A 1 179 ? 4.582 -0.581 -1.650 1.00 97.12 179 ALA A O 1
ATOM 1275 N N . PRO A 1 180 ? 3.824 1.451 -2.226 1.00 95.94 180 PRO A N 1
ATOM 1276 C CA . PRO A 1 180 ? 4.018 2.042 -0.900 1.00 95.94 180 PRO A CA 1
ATOM 1277 C C . PRO A 1 180 ? 2.993 1.589 0.150 1.00 95.94 180 PRO A C 1
ATOM 1279 O O . PRO A 1 180 ? 3.195 1.802 1.346 1.00 95.94 180 PRO A O 1
ATOM 1282 N N . ALA A 1 181 ? 1.871 1.009 -0.279 1.00 95.31 181 ALA A N 1
ATOM 1283 C CA . ALA A 1 181 ? 0.801 0.559 0.598 1.00 95.31 181 ALA A CA 1
ATOM 1284 C C . ALA A 1 181 ? 0.080 -0.668 0.024 1.00 95.31 181 ALA A C 1
ATOM 1286 O O . ALA A 1 181 ? 0.117 -0.911 -1.179 1.00 95.31 181 ALA A O 1
ATOM 1287 N N . SER A 1 182 ? -0.588 -1.427 0.890 1.00 93.69 182 SER A N 1
ATOM 1288 C CA . SER A 1 182 ? -1.372 -2.607 0.532 1.00 93.69 182 SER A CA 1
ATOM 1289 C C . SER A 1 182 ? -2.691 -2.667 1.330 1.00 93.69 182 SER A C 1
ATOM 1291 O O . SER A 1 182 ? -2.671 -2.431 2.547 1.00 93.69 182 SER A O 1
ATOM 1293 N N . PRO A 1 183 ? -3.836 -2.974 0.688 1.00 92.50 183 PRO A N 1
ATOM 1294 C CA . PRO A 1 183 ? -3.996 -3.100 -0.761 1.00 92.50 183 PRO A CA 1
ATOM 1295 C C . PRO A 1 183 ? -3.884 -1.737 -1.460 1.00 92.50 183 PRO A C 1
ATOM 1297 O O . PRO A 1 183 ? -4.218 -0.694 -0.891 1.00 92.50 183 PRO A O 1
ATOM 1300 N N . LEU A 1 184 ? -3.393 -1.758 -2.698 1.00 92.31 184 LEU A N 1
ATOM 1301 C CA . LEU A 1 184 ? -3.440 -0.612 -3.598 1.00 92.31 184 LEU A CA 1
ATOM 1302 C C . LEU A 1 184 ? -4.760 -0.649 -4.360 1.00 92.31 184 LEU A C 1
ATOM 1304 O O . LEU A 1 184 ? -5.205 -1.730 -4.733 1.00 92.31 184 LEU A O 1
ATOM 1308 N N . PHE A 1 185 ? -5.365 0.507 -4.608 1.00 92.00 185 PHE A N 1
ATOM 1309 C CA . PHE A 1 185 ? -6.670 0.558 -5.256 1.00 92.00 185 PHE A CA 1
ATOM 1310 C C . PHE A 1 185 ? -6.682 1.462 -6.476 1.00 92.00 185 PHE A C 1
ATOM 1312 O O . PHE A 1 185 ? -6.055 2.518 -6.465 1.00 92.00 185 PHE A O 1
ATOM 1319 N N . GLY A 1 186 ? -7.503 1.112 -7.453 1.00 91.56 186 GLY A N 1
ATOM 1320 C CA . GLY A 1 186 ? -7.390 1.590 -8.822 1.00 91.56 186 GLY A CA 1
ATOM 1321 C C . GLY A 1 186 ? -6.714 0.534 -9.691 1.00 91.56 186 GLY A C 1
ATOM 1322 O O . GLY A 1 186 ? -6.485 -0.591 -9.245 1.00 91.56 186 GLY A O 1
ATOM 1323 N N . CYS A 1 187 ? -6.418 0.908 -10.931 1.00 94.88 187 CYS A N 1
ATOM 1324 C CA . CYS A 1 187 ? -5.740 0.049 -11.893 1.00 94.88 187 CYS A CA 1
ATOM 1325 C C . CYS A 1 187 ? -4.282 0.471 -12.048 1.00 94.88 187 CYS A C 1
ATOM 1327 O O . CYS A 1 187 ? -3.989 1.657 -12.229 1.00 94.88 187 CYS A O 1
ATOM 1329 N N . TYR A 1 188 ? -3.381 -0.503 -12.001 1.00 95.31 188 TYR A N 1
ATOM 1330 C CA . TYR A 1 188 ? -1.945 -0.287 -12.101 1.00 95.31 188 TYR A CA 1
ATOM 1331 C C . TYR A 1 188 ? -1.297 -1.363 -12.963 1.00 95.31 188 TYR A C 1
ATOM 1333 O O . TYR A 1 188 ? -1.676 -2.531 -12.899 1.00 95.31 188 TYR A O 1
ATOM 1341 N N . ASP A 1 189 ? -0.271 -0.973 -13.714 1.00 96.94 189 ASP A N 1
ATOM 1342 C CA . ASP A 1 189 ? 0.581 -1.921 -14.423 1.00 96.94 189 ASP A CA 1
ATOM 1343 C C . ASP A 1 189 ? 1.653 -2.447 -13.466 1.00 96.94 189 ASP A C 1
ATOM 1345 O O . ASP A 1 189 ? 2.548 -1.708 -13.032 1.00 96.94 189 ASP A O 1
ATOM 1349 N N . ALA A 1 190 ? 1.550 -3.726 -13.127 1.00 96.44 190 ALA A N 1
ATOM 1350 C CA . ALA A 1 190 ? 2.489 -4.439 -12.281 1.00 96.44 190 ALA A CA 1
ATOM 1351 C C . ALA A 1 190 ? 3.324 -5.428 -13.102 1.00 96.44 190 ALA A C 1
ATOM 1353 O O . ALA A 1 190 ? 2.928 -5.853 -14.186 1.00 96.44 190 ALA A O 1
ATOM 1354 N N . LEU A 1 191 ? 4.502 -5.776 -12.598 1.00 96.88 191 LEU A N 1
ATOM 1355 C CA . LEU A 1 191 ? 5.378 -6.780 -13.183 1.00 96.88 191 LEU A CA 1
ATOM 1356 C C . LEU A 1 191 ? 5.186 -8.097 -12.428 1.00 96.88 191 LEU A C 1
ATOM 1358 O O . LEU A 1 191 ? 5.482 -8.158 -11.240 1.00 96.88 191 LEU A O 1
ATOM 1362 N N . GLU A 1 192 ? 4.682 -9.125 -13.102 1.00 95.00 192 GLU A N 1
ATOM 1363 C CA . GLU A 1 192 ? 4.407 -10.439 -12.517 1.00 95.00 192 GLU A CA 1
ATOM 1364 C C . GLU A 1 192 ? 4.960 -11.552 -13.412 1.00 95.00 192 GLU A C 1
ATOM 1366 O O . GLU A 1 192 ? 4.634 -11.664 -14.600 1.00 95.00 192 GLU A O 1
ATOM 1371 N N . SER A 1 193 ? 5.827 -12.385 -12.842 1.00 94.38 193 SER A N 1
ATOM 1372 C CA . SER A 1 193 ? 6.635 -13.374 -13.568 1.00 94.38 193 SER A CA 1
ATOM 1373 C C . SER A 1 193 ? 7.323 -12.795 -14.817 1.00 94.38 193 SER A C 1
ATOM 1375 O O . SER A 1 193 ? 7.272 -13.390 -15.899 1.00 94.38 193 SER A O 1
ATOM 1377 N N . GLY A 1 194 ? 7.901 -11.596 -14.696 1.00 92.88 194 GLY A N 1
ATOM 1378 C CA . GLY A 1 194 ? 8.568 -10.878 -15.791 1.00 92.88 194 GLY A CA 1
ATOM 1379 C C . GLY A 1 194 ? 7.643 -10.360 -16.902 1.00 92.88 194 GLY A C 1
ATOM 1380 O O . GLY A 1 194 ? 8.125 -9.934 -17.954 1.00 92.88 194 GLY A O 1
ATOM 1381 N N . ARG A 1 195 ? 6.320 -10.387 -16.702 1.00 95.50 195 ARG A N 1
ATOM 1382 C CA . ARG A 1 195 ? 5.325 -9.864 -17.650 1.00 95.50 195 ARG A CA 1
ATOM 1383 C C . ARG A 1 195 ? 4.586 -8.681 -17.053 1.00 95.50 195 ARG A C 1
ATOM 1385 O O . ARG A 1 195 ? 4.275 -8.670 -15.869 1.00 95.50 195 ARG A O 1
ATOM 1392 N N . VAL A 1 196 ? 4.287 -7.692 -17.888 1.00 97.12 196 VAL A N 1
ATOM 1393 C CA . VAL A 1 196 ? 3.450 -6.566 -17.472 1.00 97.12 196 VAL A CA 1
ATOM 1394 C C . VAL A 1 196 ? 1.997 -7.023 -17.454 1.00 97.12 196 VAL A C 1
ATOM 1396 O O . VAL A 1 196 ? 1.474 -7.472 -18.475 1.00 97.12 196 VAL A O 1
ATOM 1399 N N . VAL A 1 197 ? 1.364 -6.910 -16.292 1.00 96.50 197 VAL A N 1
ATOM 1400 C CA . VAL A 1 197 ? -0.041 -7.236 -16.054 1.00 96.50 197 VAL A CA 1
ATOM 1401 C C . VAL A 1 197 ? -0.761 -6.005 -15.514 1.00 96.50 197 VAL A C 1
ATOM 1403 O O . VAL A 1 197 ? -0.222 -5.267 -14.693 1.00 96.50 197 VAL A O 1
ATOM 1406 N N . ASN A 1 198 ? -1.986 -5.771 -15.979 1.00 96.81 198 ASN A N 1
ATOM 1407 C CA . ASN A 1 198 ? -2.822 -4.694 -15.463 1.00 96.81 198 ASN A CA 1
ATOM 1408 C C . ASN A 1 198 ? -3.695 -5.246 -14.327 1.00 96.81 198 ASN A C 1
ATOM 1410 O O . ASN A 1 198 ? -4.530 -6.121 -14.559 1.00 96.81 198 ASN A O 1
ATOM 1414 N N . ILE A 1 199 ? -3.468 -4.771 -13.102 1.00 92.88 199 ILE A N 1
ATOM 1415 C CA . ILE A 1 199 ? -4.175 -5.215 -11.896 1.00 92.88 199 ILE A CA 1
ATOM 1416 C C . ILE A 1 199 ? -5.088 -4.088 -11.427 1.00 92.88 199 ILE A C 1
ATOM 1418 O O . ILE A 1 199 ? -4.618 -2.981 -11.163 1.00 92.88 199 ILE A O 1
ATOM 1422 N N . CYS A 1 200 ? -6.379 -4.388 -11.287 1.00 92.69 200 CYS A N 1
ATOM 1423 C CA . CYS A 1 200 ? -7.392 -3.470 -10.778 1.00 92.69 200 CYS A CA 1
ATOM 1424 C C . CYS A 1 200 ? -7.959 -3.982 -9.452 1.00 92.69 200 CYS A C 1
ATOM 1426 O O . CYS A 1 200 ? -8.439 -5.113 -9.383 1.00 92.69 200 CYS A O 1
ATOM 1428 N N . THR A 1 201 ? -7.946 -3.131 -8.426 1.00 89.00 201 THR A N 1
ATOM 1429 C CA . THR A 1 201 ? -8.550 -3.420 -7.115 1.00 89.00 201 THR A CA 1
ATOM 1430 C C . THR A 1 201 ? -9.486 -2.281 -6.722 1.00 89.00 201 THR A C 1
ATOM 1432 O O . THR A 1 201 ? -9.098 -1.111 -6.785 1.00 89.00 201 THR A O 1
ATOM 1435 N N . GLU A 1 202 ? -10.704 -2.612 -6.306 1.00 81.06 202 GLU A N 1
ATOM 1436 C CA . GLU A 1 202 ? -11.775 -1.665 -5.954 1.00 81.06 202 GLU A CA 1
ATOM 1437 C C . GLU A 1 202 ? -11.878 -1.354 -4.450 1.00 81.06 202 GLU A C 1
ATOM 1439 O O . GLU A 1 202 ? -11.706 -2.276 -3.620 1.00 81.06 202 GLU A O 1
#

Radius of gyration: 34.05 Å; chains: 1; bounding box: 78×93×68 Å

Sequence (202 aa):
MRRAWILTSGLVLCLALASCVMPGNKARPGSGETVAAAEAGPGDPRPKARPGSEAAASTGATPAGKAPTQAALEPPAAAMTPDAQDDLLPQAAEAEPAKADETPAPTLPDQIYQAPEPPPVPPALTGQAAQCTKQKGRFVRRGEGGTFVCVKPTRDANKRCDDSSDCEGLCFAKSRTCAPASPLFGCYDALESGRVVNICTE

pLDDT: mean 70.41, std 20.29, range [40.81, 97.94]

Organism: NCBI:txid1217970

Secondary structure (DSSP, 8-state):
---SSSSSSSSSTTSSSS--PPPP--------------PPPS---PPPPPS--------------------------S-----SS-S-S-------------PPPP---GGG--PPPPPPPPGGGHHHHHHHHHTT-EEEEETTTTEEEEEEE-TTTT-B-SSGGGSSS-EETTTTEE-SEES--EEEEEEETTEEEEEEE-

Foldseek 3Di:
DPDPPPPPVPPPVPPPPPDPDDDDDDDDDDDDDDDDDDDDDPDDPDPPDDPDPDDDDDDDDDDDDDDDDPPPDDDPDDDDDPPPPPPPPPPPPPPDPDPPPPPPDPPDPPVVDDDDDADDDDPVCVVVQVVLVVQVWHFHQDDPVRDTDTKHFWPQFQPAAQALVVGPEFQAPPSNGHHGIPPDAAWGFGQHPNDTDIDHDD